Protein AF-A0A812Q183-F1 (afdb_monomer)

Mean predicted aligned error: 9.69 Å

Nearest PDB structures (foldseek):
  6yjr-assembly2_BBB  TM=7.192E-01  e=3.042E-14  Homo sapiens
  5zic-assembly1_A  TM=7.202E-01  e=1.362E-14  Homo sapiens
  6yjr-assembly1_AAA  TM=7.075E-01  e=2.234E-14  Homo sapiens
  8ce3-assembly1_A  TM=7.446E-01  e=2.816E-13  Homo sapiens
  5zib-assembly1_A  TM=7.250E-01  e=3.605E-13  Homo sapiens

Organism: NCBI:txid878477

Secondary structure (DSSP, 8-state):
--PPPPTTT--EE-SS---S-------STTPPPGGGS-GGGEEESSSSSSTTSEE----------S-TTTPPPPP-EEEEEES---STTTS-TTS-HHHHHHHHHHHTTTSEEEEE--GGGHHHHHHHHHHH-TTSEEE---SHHHHHHHHHTEEEEE--S-STT-THHHHHHHTT-EEEEEEEEEEEPPTTSS--PPEEESSGGGGGSPTTTEEEE-TT-HHHHHHHHHHHHHHHHHHHSS-------TTS--HHHHHHHHHHH---TTGGGGSHHHHHHHHHHHHHTSPPPPGGGGHHHHHH-GGGS-GGGSGGGS--

pLDDT: mean 79.91, std 16.44, range [37.44, 98.38]

Solvent-accessible surface area (backbone atoms only — not comparable to full-atom values): 18566 Å² total; per-residue (Å²): 129,87,81,71,78,57,48,92,69,52,70,43,87,28,64,78,33,45,70,70,54,82,67,98,57,91,67,72,79,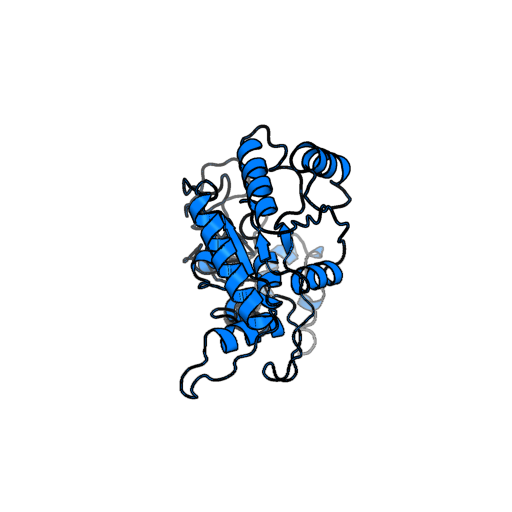90,66,72,74,73,62,80,36,60,47,58,36,30,31,14,50,52,67,79,69,33,77,57,28,32,61,47,42,52,56,42,92,68,75,87,65,75,59,62,90,73,45,71,68,61,74,64,42,84,25,29,36,47,47,50,49,76,44,65,63,72,68,34,96,79,67,46,42,66,58,50,50,52,44,51,54,57,48,52,76,80,30,54,34,34,34,39,48,40,79,96,55,32,74,65,40,51,52,48,39,55,71,76,39,64,79,50,46,77,40,90,57,85,47,74,64,56,45,52,52,51,35,38,32,19,48,31,36,37,46,68,49,46,66,64,69,56,69,64,62,53,47,28,36,44,39,30,10,27,38,41,33,22,37,41,94,73,58,41,50,60,85,88,48,44,37,80,62,58,40,52,31,25,43,63,66,50,71,74,31,54,77,85,53,25,43,73,38,56,71,84,40,62,66,62,50,51,52,50,53,49,54,52,47,52,57,47,42,73,74,72,56,83,73,83,79,87,78,80,70,94,90,55,84,48,72,61,57,50,49,46,35,13,44,42,56,20,51,56,82,72,45,55,66,39,25,54,65,46,22,52,54,38,49,50,54,52,55,75,72,47,73,82,86,54,78,74,77,39,50,62,45,58,74,80,38,55,87,76,56,61,82,70,78,67,62,82,71,78,83,117

Radius of gyration: 23.24 Å; Cα contacts (8 Å, |Δi|>4): 495; chains: 1; bounding box: 65×53×53 Å

InterPro domains:
  IPR026116 Glycosyltransferase family 18, catalytic domain [PF15024] (12-231)
  IPR052105 Alpha-1,6-mannosylglycoprotein 6-beta-N-acetylglucosaminyltransferase [PTHR15075] (12-232)

Structure (mmCIF, N/CA/C/O backbone):
data_AF-A0A812Q183-F1
#
_entry.id   AF-A0A812Q183-F1
#
loop_
_atom_site.group_PDB
_atom_site.id
_atom_site.type_symbol
_atom_site.label_atom_id
_atom_site.label_alt_id
_atom_site.label_comp_id
_atom_site.label_asym_id
_atom_site.label_entity_id
_atom_site.label_seq_id
_atom_site.pdbx_PDB_ins_code
_atom_site.Cartn_x
_atom_site.Cartn_y
_atom_site.Cartn_z
_atom_site.occupancy
_atom_site.B_iso_or_equiv
_atom_site.auth_seq_id
_atom_site.auth_comp_id
_atom_site.auth_asym_id
_atom_site.auth_atom_id
_atom_site.pdbx_PDB_model_num
ATOM 1 N N . MET A 1 1 ? 28.571 8.963 -29.090 1.00 45.75 1 MET A N 1
ATOM 2 C CA . MET A 1 1 ? 27.200 8.486 -28.804 1.00 45.75 1 MET A CA 1
ATOM 3 C C . MET A 1 1 ? 27.282 7.785 -27.466 1.00 45.75 1 MET A C 1
ATOM 5 O O . MET A 1 1 ? 28.191 6.988 -27.321 1.00 45.75 1 MET A O 1
ATOM 9 N N . ASN A 1 2 ? 26.420 8.096 -26.498 1.00 48.81 2 ASN A N 1
ATOM 10 C CA . ASN A 1 2 ? 26.361 7.302 -25.267 1.00 48.81 2 ASN A CA 1
ATOM 11 C C . ASN A 1 2 ? 25.777 5.946 -25.667 1.00 48.81 2 ASN A C 1
ATOM 13 O O . ASN A 1 2 ? 24.596 5.909 -26.024 1.00 48.81 2 ASN A O 1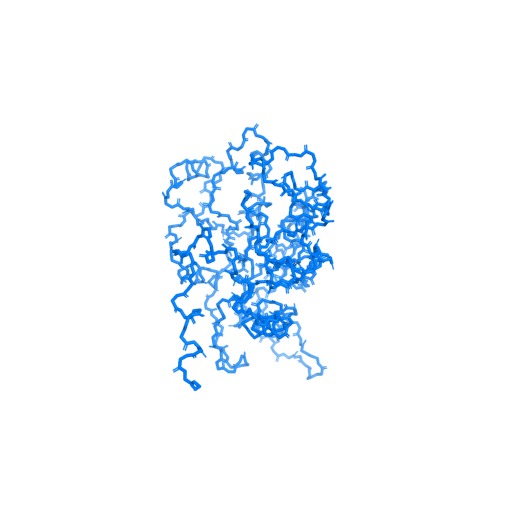
ATOM 17 N N . ALA A 1 3 ? 26.578 4.881 -25.727 1.00 55.94 3 ALA A N 1
ATOM 18 C CA . ALA A 1 3 ? 25.997 3.577 -25.985 1.00 55.94 3 ALA A CA 1
ATOM 19 C C . ALA A 1 3 ? 25.173 3.187 -24.763 1.00 55.94 3 ALA A C 1
ATOM 21 O O . ALA A 1 3 ? 25.578 3.341 -23.611 1.00 55.94 3 ALA A O 1
ATOM 22 N N . LEU A 1 4 ? 23.949 2.778 -25.048 1.00 61.97 4 LEU A N 1
ATOM 23 C CA . LEU A 1 4 ? 23.090 2.167 -24.062 1.00 61.97 4 LEU A CA 1
ATOM 24 C C . LEU A 1 4 ? 23.481 0.690 -23.963 1.00 61.97 4 LEU A C 1
ATOM 26 O O . LEU A 1 4 ? 23.870 0.106 -24.982 1.00 61.97 4 LEU A O 1
ATOM 30 N N . PRO A 1 5 ? 23.359 0.076 -22.776 1.00 68.38 5 PRO A N 1
ATOM 31 C CA . PRO A 1 5 ? 23.583 -1.352 -22.646 1.00 68.38 5 PRO A CA 1
ATOM 32 C C . PRO A 1 5 ? 22.644 -2.114 -23.601 1.00 68.38 5 PRO A C 1
ATOM 34 O O . PRO A 1 5 ? 21.549 -1.625 -23.908 1.00 68.38 5 PRO A O 1
ATOM 37 N N . PRO A 1 6 ? 23.046 -3.294 -24.105 1.00 72.38 6 PRO A N 1
ATOM 38 C CA . PRO A 1 6 ? 22.300 -3.956 -25.165 1.00 72.38 6 PRO A CA 1
ATOM 39 C C . PRO A 1 6 ? 20.853 -4.272 -24.735 1.00 72.38 6 PRO A C 1
ATOM 41 O O . PRO A 1 6 ? 20.653 -4.919 -23.697 1.00 72.38 6 PRO A O 1
ATOM 44 N N . PRO A 1 7 ? 19.837 -3.881 -25.530 1.00 72.88 7 PRO A N 1
ATOM 45 C CA . PRO A 1 7 ? 18.431 -4.005 -25.144 1.00 72.88 7 PRO A CA 1
ATOM 46 C C . PRO A 1 7 ? 17.963 -5.414 -24.769 1.00 72.88 7 PRO A C 1
ATOM 48 O O . PRO A 1 7 ? 17.033 -5.586 -23.983 1.00 72.88 7 PRO A O 1
ATOM 51 N N . ASP A 1 8 ? 18.611 -6.444 -25.309 1.00 71.25 8 ASP A N 1
ATOM 52 C CA . ASP A 1 8 ? 18.290 -7.843 -25.048 1.00 71.25 8 ASP A CA 1
ATOM 53 C C . ASP A 1 8 ? 18.839 -8.366 -23.707 1.00 71.25 8 ASP A C 1
ATOM 55 O O . ASP A 1 8 ? 18.430 -9.449 -23.279 1.00 71.25 8 ASP A O 1
ATOM 59 N N . LYS A 1 9 ? 19.715 -7.611 -23.029 1.00 73.44 9 LYS A N 1
ATOM 60 C CA . LYS A 1 9 ? 20.338 -7.970 -21.737 1.00 73.44 9 LYS A CA 1
ATOM 61 C C . LYS A 1 9 ? 19.935 -7.077 -20.575 1.00 73.44 9 LYS A C 1
ATOM 63 O O . LYS A 1 9 ? 20.132 -7.459 -19.422 1.00 73.44 9 LYS A O 1
ATOM 68 N N . THR A 1 10 ? 19.415 -5.894 -20.851 1.00 81.69 10 THR A N 1
ATOM 69 C CA . THR A 1 10 ? 19.062 -4.941 -19.805 1.00 81.69 10 THR A CA 1
ATOM 70 C C . THR A 1 10 ? 17.651 -5.195 -19.310 1.00 81.69 10 THR A C 1
ATOM 72 O O . THR A 1 10 ? 16.716 -5.341 -20.094 1.00 81.69 10 THR A O 1
ATOM 75 N N . TRP A 1 11 ? 17.500 -5.196 -17.991 1.00 87.50 11 TRP A N 1
ATOM 76 C CA . TRP A 1 11 ? 16.210 -5.055 -17.335 1.00 87.50 11 TRP A CA 1
ATOM 77 C C . TRP A 1 11 ? 16.129 -3.672 -16.704 1.00 87.50 11 TRP A C 1
ATOM 79 O O . TRP A 1 11 ? 17.098 -3.204 -16.107 1.00 87.50 11 TRP A O 1
ATOM 89 N N . LEU A 1 12 ? 14.982 -3.019 -16.840 1.00 87.94 12 LEU A N 1
ATOM 90 C CA . LEU A 1 12 ? 14.774 -1.644 -16.400 1.00 87.94 12 LEU A CA 1
ATOM 91 C C . LEU A 1 12 ? 13.789 -1.640 -15.238 1.00 87.94 12 LEU A C 1
ATOM 93 O O . LEU A 1 12 ? 12.656 -2.078 -15.398 1.00 87.94 12 LEU A O 1
ATOM 97 N N . LEU A 1 13 ? 14.207 -1.160 -14.067 1.00 90.62 13 LEU A N 1
ATOM 98 C CA . LEU A 1 13 ? 13.283 -0.938 -12.954 1.00 90.62 13 LEU A CA 1
ATOM 99 C C . LEU A 1 13 ? 12.388 0.258 -13.286 1.00 90.62 13 LEU A C 1
ATOM 101 O O . LEU A 1 13 ? 12.870 1.384 -13.394 1.00 90.62 13 LEU A O 1
ATOM 105 N N . ASP A 1 14 ? 11.094 0.001 -13.447 1.00 88.75 14 ASP A N 1
ATOM 106 C CA . ASP A 1 14 ? 10.100 0.999 -13.830 1.00 88.75 14 ASP A CA 1
ATOM 107 C C . ASP A 1 14 ? 8.811 0.769 -13.041 1.00 88.75 14 ASP A C 1
ATOM 109 O O . ASP A 1 14 ? 7.944 -0.015 -13.420 1.00 88.75 14 ASP A O 1
ATOM 113 N N . THR A 1 15 ? 8.696 1.466 -11.911 1.00 88.38 15 THR A N 1
ATOM 114 C CA . THR A 1 15 ? 7.615 1.307 -10.932 1.00 88.38 15 THR A CA 1
ATOM 115 C C . THR A 1 15 ? 6.219 1.385 -11.556 1.00 88.38 15 THR A C 1
ATOM 117 O O . THR A 1 15 ? 5.349 0.594 -11.191 1.00 88.38 15 THR A O 1
ATOM 120 N N . PHE A 1 16 ? 6.018 2.328 -12.483 1.00 86.00 16 PHE A N 1
ATOM 121 C CA . PHE A 1 16 ? 4.732 2.608 -13.133 1.00 86.00 16 PHE A CA 1
ATOM 122 C C . PHE A 1 16 ? 4.521 1.751 -14.382 1.00 86.00 16 PHE A C 1
ATOM 124 O O . PHE A 1 16 ? 3.380 1.488 -14.762 1.00 86.00 16 PHE A O 1
ATOM 131 N N . GLY A 1 17 ? 5.618 1.294 -14.979 1.00 87.88 17 GLY A N 1
ATOM 132 C CA . GLY A 1 17 ? 5.623 0.600 -16.247 1.00 87.88 17 GLY A CA 1
ATOM 133 C C . GLY A 1 17 ? 5.580 1.554 -17.435 1.00 87.88 17 GLY A C 1
ATOM 134 O O . GLY A 1 17 ? 5.267 2.743 -17.327 1.00 87.88 17 GLY A O 1
ATOM 135 N N . THR A 1 18 ? 5.859 0.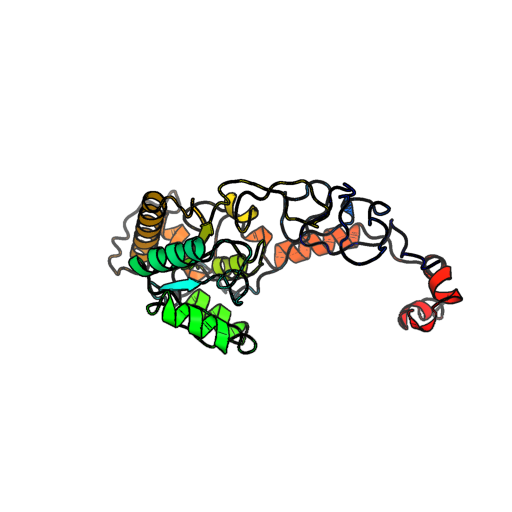969 -18.591 1.00 84.88 18 THR A N 1
ATOM 136 C CA . THR A 1 18 ? 5.812 1.614 -19.893 1.00 84.88 18 THR A CA 1
ATOM 137 C C . THR A 1 18 ? 5.028 0.767 -20.874 1.00 84.88 18 THR A C 1
ATOM 139 O O . THR A 1 18 ? 5.149 -0.461 -20.923 1.00 84.88 18 THR A O 1
ATOM 142 N N . ASP A 1 19 ? 4.233 1.424 -21.697 1.00 81.81 19 ASP A N 1
ATOM 143 C CA . ASP A 1 19 ? 3.455 0.788 -22.751 1.00 81.81 19 ASP A CA 1
ATOM 144 C C . ASP A 1 19 ? 4.022 1.144 -24.146 1.00 81.81 19 ASP A C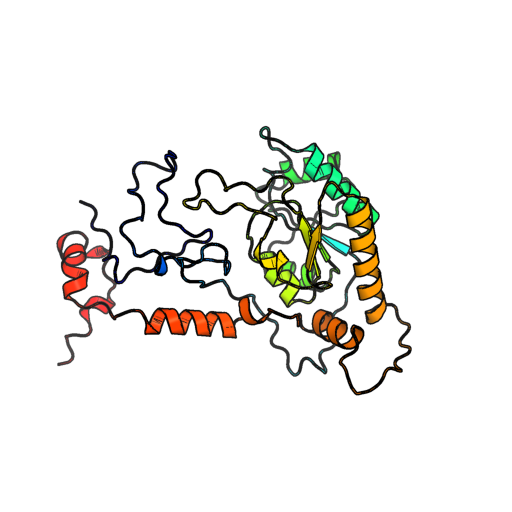 1
ATOM 146 O O . ASP A 1 19 ? 3.411 0.902 -25.188 1.00 81.81 19 ASP A O 1
ATOM 150 N N . GLY A 1 20 ? 5.231 1.706 -24.195 1.00 72.25 20 GLY A N 1
ATOM 151 C CA . GLY A 1 20 ? 5.877 2.098 -25.446 1.00 72.25 20 GLY A CA 1
ATOM 152 C C . GLY A 1 20 ? 5.181 3.255 -26.161 1.00 72.25 20 GLY A C 1
ATOM 153 O O . GLY A 1 20 ? 5.554 3.568 -27.290 1.00 72.25 20 GLY A O 1
ATOM 154 N N . THR A 1 21 ? 4.190 3.901 -25.537 1.00 69.56 21 THR A N 1
ATOM 155 C CA . THR A 1 21 ? 3.684 5.171 -26.042 1.00 69.56 21 THR A CA 1
ATOM 156 C C . THR A 1 21 ? 4.712 6.260 -25.769 1.00 69.56 21 THR A C 1
ATOM 158 O O . THR A 1 21 ? 5.197 6.451 -24.653 1.00 69.56 21 THR A O 1
ATOM 161 N N . VAL A 1 22 ? 5.080 6.981 -26.826 1.00 57.16 22 VAL A N 1
ATOM 162 C CA . VAL A 1 22 ? 5.812 8.236 -26.690 1.00 57.16 22 VAL A CA 1
ATOM 163 C C . VAL A 1 22 ? 4.768 9.277 -26.331 1.00 57.16 22 VAL A C 1
ATOM 165 O O . VAL A 1 22 ? 4.059 9.776 -27.202 1.00 57.16 22 VAL A O 1
ATOM 168 N N . LEU A 1 23 ? 4.616 9.562 -25.041 1.00 53.50 23 LEU A N 1
ATOM 169 C CA . LEU A 1 23 ? 3.888 10.760 -24.659 1.00 53.50 23 LEU A CA 1
ATOM 170 C C . LEU A 1 23 ? 4.745 11.963 -25.049 1.00 53.50 23 LEU A C 1
ATOM 172 O O . LEU A 1 23 ? 5.937 11.998 -24.747 1.00 53.50 23 LEU A O 1
ATOM 176 N N . ASP A 1 24 ? 4.130 12.932 -25.720 1.00 48.97 24 ASP A N 1
ATOM 177 C CA . ASP A 1 24 ? 4.746 14.153 -26.253 1.00 48.97 24 ASP A CA 1
ATOM 178 C C . ASP A 1 24 ? 5.092 15.145 -25.119 1.00 48.97 24 ASP A C 1
ATOM 180 O O . ASP A 1 24 ? 4.723 16.322 -25.105 1.00 48.97 24 ASP A O 1
ATOM 184 N N . HIS A 1 25 ? 5.710 14.634 -24.056 1.00 48.34 25 HIS A N 1
ATOM 185 C CA . HIS A 1 25 ? 5.841 15.308 -22.780 1.00 48.34 25 HIS A CA 1
ATOM 186 C C . HIS A 1 25 ? 7.307 15.510 -22.431 1.00 48.34 25 HIS A C 1
ATOM 188 O O . HIS A 1 25 ? 8.112 14.584 -22.367 1.00 48.34 25 HIS A O 1
ATOM 194 N N . GLN A 1 26 ? 7.615 16.783 -22.202 1.00 44.06 26 GLN A N 1
ATOM 195 C CA . GLN A 1 26 ? 8.903 17.391 -21.892 1.00 44.06 26 GLN A CA 1
ATOM 196 C C . GLN A 1 26 ? 9.464 16.954 -20.520 1.00 44.06 26 GLN A C 1
ATOM 198 O O . GLN A 1 26 ? 9.917 17.786 -19.736 1.00 44.06 26 GLN A O 1
ATOM 203 N N . PHE A 1 27 ? 9.418 15.665 -20.178 1.00 47.09 27 PHE A N 1
ATOM 204 C CA . PHE A 1 27 ? 9.954 15.173 -18.914 1.00 47.09 27 PHE A CA 1
ATOM 205 C C . PHE A 1 27 ? 11.471 14.963 -19.035 1.00 47.09 27 PHE A C 1
ATOM 207 O O . PHE A 1 27 ? 11.930 14.114 -19.790 1.00 47.09 27 PHE A O 1
ATOM 214 N N . TRP A 1 28 ? 12.226 15.802 -18.314 1.00 37.44 28 TRP A N 1
ATOM 215 C CA . TRP A 1 28 ? 13.689 15.818 -18.159 1.00 37.44 28 TRP A CA 1
ATOM 216 C C . TRP A 1 28 ? 14.496 15.556 -19.439 1.00 37.44 28 TRP A C 1
ATOM 218 O O . TRP A 1 28 ? 14.978 14.458 -19.684 1.00 37.44 28 TRP A O 1
ATOM 228 N N . GLY A 1 29 ? 14.695 16.623 -20.219 1.00 38.22 29 GLY A N 1
ATOM 229 C CA . GLY A 1 29 ? 15.850 16.813 -21.101 1.00 38.22 29 GLY A CA 1
ATOM 230 C C . GLY A 1 29 ? 16.288 15.613 -21.947 1.00 38.22 29 GLY A C 1
ATOM 231 O O . GLY A 1 29 ? 17.151 14.854 -21.536 1.00 38.22 29 GLY A O 1
ATOM 232 N N . ARG A 1 30 ? 15.823 15.539 -23.199 1.00 39.69 30 ARG A N 1
ATOM 233 C CA . ARG A 1 30 ? 16.483 14.791 -24.294 1.00 39.69 30 ARG A CA 1
ATOM 234 C C . ARG A 1 30 ? 16.817 13.307 -24.031 1.00 39.69 30 ARG A C 1
ATOM 236 O O . ARG A 1 30 ? 17.643 12.760 -24.764 1.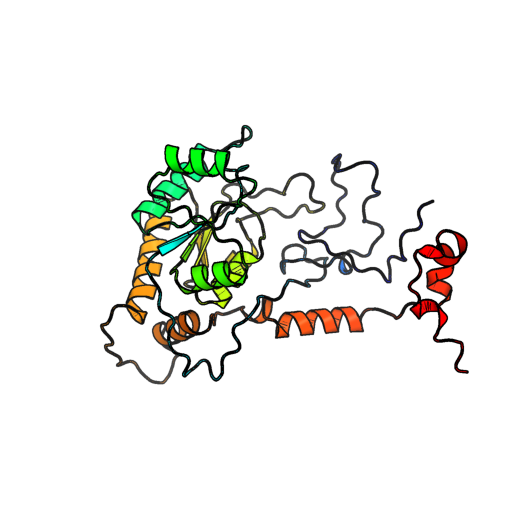00 39.69 30 ARG A O 1
ATOM 243 N N . ILE A 1 31 ? 16.214 12.625 -23.058 1.00 50.28 31 ILE A N 1
ATOM 244 C CA . ILE A 1 31 ? 16.369 11.169 -22.977 1.00 50.28 31 ILE A CA 1
ATOM 245 C C . ILE A 1 31 ? 15.497 10.588 -24.087 1.00 50.28 31 ILE A C 1
ATOM 247 O O . ILE A 1 31 ? 14.287 10.814 -24.113 1.00 50.28 31 ILE A O 1
ATOM 251 N N . ARG A 1 32 ? 16.127 9.911 -25.059 1.00 53.84 32 ARG A N 1
ATOM 252 C CA . ARG A 1 32 ? 15.394 9.185 -26.103 1.00 53.84 32 ARG A CA 1
ATOM 253 C C . ARG A 1 32 ? 14.364 8.282 -25.420 1.00 53.84 32 ARG A C 1
ATOM 255 O O . ARG A 1 32 ? 14.696 7.715 -24.375 1.00 53.84 32 ARG A O 1
ATOM 262 N N . PRO A 1 33 ? 13.150 8.140 -25.973 1.00 55.91 33 PRO A N 1
ATOM 263 C CA . PRO A 1 33 ? 12.180 7.215 -25.415 1.00 55.91 33 PRO A CA 1
ATOM 264 C C . PRO A 1 33 ? 12.861 5.858 -25.207 1.00 55.91 33 PRO A C 1
ATOM 266 O O . PRO A 1 33 ? 13.558 5.380 -26.100 1.00 55.91 33 PRO A O 1
ATOM 269 N N . LEU A 1 34 ? 12.675 5.221 -24.048 1.00 61.47 34 LEU A N 1
ATOM 270 C CA . LEU A 1 34 ? 13.190 3.867 -23.784 1.00 61.47 34 LEU A CA 1
ATOM 271 C C . LEU A 1 34 ? 12.494 2.798 -24.665 1.00 61.47 34 LEU A C 1
ATOM 273 O O . LEU A 1 34 ? 12.537 1.612 -24.362 1.00 61.47 34 LEU A O 1
ATOM 277 N N . THR A 1 35 ? 11.856 3.209 -25.765 1.00 61.62 35 THR A N 1
ATOM 278 C CA . THR A 1 35 ? 11.131 2.394 -26.747 1.00 61.62 35 THR A CA 1
ATOM 279 C C . THR A 1 35 ? 12.016 1.389 -27.469 1.00 61.62 35 THR A C 1
ATOM 281 O O . THR A 1 35 ? 11.496 0.438 -28.040 1.00 61.62 35 THR A O 1
ATOM 284 N N . ASP A 1 36 ? 13.335 1.580 -27.433 1.00 71.44 36 ASP A N 1
ATOM 285 C CA . ASP A 1 36 ? 14.295 0.662 -28.050 1.00 71.44 36 ASP A CA 1
ATOM 286 C C . ASP A 1 36 ? 14.477 -0.631 -27.223 1.00 71.44 36 ASP A C 1
ATOM 288 O O . ASP A 1 36 ? 15.055 -1.603 -27.709 1.00 71.44 36 ASP A O 1
ATOM 292 N N . TYR A 1 37 ? 13.957 -0.676 -25.987 1.00 79.44 37 TYR A N 1
ATOM 293 C CA . TYR A 1 37 ? 13.943 -1.878 -25.152 1.00 79.44 37 TYR A CA 1
ATOM 294 C C . TYR A 1 37 ? 12.650 -2.681 -25.339 1.00 79.44 37 TYR A C 1
ATOM 296 O O . TYR A 1 37 ? 11.558 -2.103 -25.343 1.00 79.44 37 TYR A O 1
ATOM 304 N N . PRO A 1 38 ? 12.722 -4.025 -25.415 1.00 85.44 38 PRO A N 1
ATOM 305 C CA . PRO A 1 38 ? 11.528 -4.860 -25.391 1.00 85.44 38 PRO A CA 1
ATOM 306 C C . PRO A 1 38 ? 10.684 -4.563 -24.146 1.00 85.44 38 PRO A C 1
ATOM 308 O O . PRO A 1 38 ? 11.192 -4.591 -23.026 1.00 85.44 38 PRO A O 1
ATOM 311 N N . LEU A 1 39 ? 9.381 -4.314 -24.317 1.00 85.31 39 LEU A N 1
ATOM 312 C CA . LEU A 1 39 ? 8.509 -3.895 -23.208 1.00 85.31 39 LEU A CA 1
ATOM 313 C C . LEU A 1 39 ? 8.480 -4.904 -22.051 1.00 85.31 39 LEU A C 1
ATOM 315 O O . LEU A 1 39 ? 8.339 -4.515 -20.895 1.00 85.31 39 LEU A O 1
ATOM 319 N N . ASN A 1 40 ? 8.703 -6.189 -22.320 1.00 88.00 40 ASN A N 1
ATOM 320 C CA . ASN A 1 40 ? 8.777 -7.214 -21.280 1.00 88.00 40 ASN A CA 1
ATOM 321 C C . ASN A 1 40 ? 10.039 -7.121 -20.398 1.00 88.00 40 ASN A C 1
ATOM 323 O O . ASN A 1 40 ? 10.120 -7.857 -19.419 1.00 88.00 40 ASN A O 1
ATOM 327 N N . ARG A 1 41 ? 11.006 -6.245 -20.702 1.00 88.94 41 ARG A N 1
ATOM 328 C CA . ARG A 1 41 ? 12.218 -6.004 -19.896 1.00 88.94 41 ARG A CA 1
ATOM 329 C C . ARG A 1 41 ? 12.053 -4.920 -18.831 1.00 88.94 41 ARG A C 1
ATOM 331 O O . ARG A 1 41 ? 12.942 -4.742 -18.001 1.00 88.94 41 ARG A O 1
ATOM 338 N N . PHE A 1 42 ? 10.926 -4.221 -18.823 1.00 89.81 42 PHE A N 1
ATOM 339 C CA . PHE A 1 42 ? 10.592 -3.276 -17.765 1.00 89.81 42 PHE A CA 1
ATOM 340 C C . PHE A 1 42 ? 9.994 -4.036 -16.583 1.00 89.81 42 PHE A C 1
ATOM 342 O O . PHE A 1 42 ? 9.156 -4.919 -16.766 1.00 89.81 42 PHE A O 1
ATOM 349 N N . LEU A 1 43 ? 10.471 -3.729 -15.383 1.00 93.06 43 LEU A N 1
ATOM 350 C CA . LEU A 1 43 ? 10.167 -4.411 -14.134 1.00 93.06 43 LEU A CA 1
ATOM 351 C C . LEU A 1 43 ? 9.262 -3.519 -13.281 1.00 93.06 43 LEU A C 1
ATOM 353 O O . LEU A 1 43 ? 9.732 -2.523 -12.729 1.00 93.06 43 LEU A O 1
ATOM 357 N N . THR A 1 44 ? 7.981 -3.879 -13.173 1.00 92.38 44 THR A N 1
ATOM 358 C CA . THR A 1 44 ? 6.964 -3.067 -12.480 1.00 92.38 44 THR A CA 1
ATOM 359 C C . THR A 1 44 ? 6.839 -3.394 -11.000 1.00 92.38 44 THR A C 1
ATOM 361 O O . THR A 1 44 ? 7.112 -4.519 -10.567 1.00 92.38 44 THR A O 1
ATOM 364 N N . LEU A 1 45 ? 6.367 -2.414 -10.217 1.00 91.25 45 LEU A N 1
ATOM 365 C CA . LEU A 1 45 ? 6.064 -2.596 -8.792 1.00 91.25 45 LEU A CA 1
ATOM 366 C C . LEU A 1 45 ? 4.709 -3.275 -8.557 1.00 91.25 45 LEU A C 1
ATOM 368 O O . LEU A 1 45 ? 4.527 -3.939 -7.537 1.00 91.25 45 LEU A O 1
ATOM 372 N N . ILE A 1 46 ? 3.757 -3.106 -9.476 1.00 88.31 46 ILE A N 1
ATOM 373 C CA . ILE A 1 46 ? 2.407 -3.663 -9.356 1.00 88.31 46 ILE A CA 1
ATOM 374 C C . ILE A 1 46 ? 2.093 -4.598 -10.528 1.00 88.31 46 ILE A C 1
ATOM 376 O O . ILE A 1 46 ? 2.477 -4.304 -11.669 1.00 88.31 46 ILE A O 1
ATOM 380 N N . PRO A 1 47 ? 1.424 -5.737 -10.280 1.00 86.38 47 PRO A N 1
ATOM 381 C CA . PRO A 1 47 ? 1.024 -6.634 -11.351 1.00 86.38 47 PRO A CA 1
ATOM 382 C C . PRO A 1 47 ? -0.186 -6.067 -12.102 1.00 86.38 47 PRO A C 1
ATOM 384 O O . PRO A 1 47 ? -0.986 -5.310 -11.555 1.00 86.38 47 PRO A O 1
ATOM 387 N N . GLY A 1 48 ? -0.327 -6.439 -13.375 1.00 74.75 48 GLY A N 1
ATOM 388 C CA . GLY A 1 48 ? -1.530 -6.170 -14.175 1.00 74.75 48 GLY A CA 1
ATOM 389 C C . GLY A 1 48 ? -1.730 -4.724 -14.645 1.00 74.75 48 GLY A C 1
ATOM 390 O O . GLY A 1 48 ? -2.563 -4.501 -15.516 1.00 74.75 48 GLY A O 1
ATOM 391 N N . PHE A 1 49 ? -0.964 -3.755 -14.135 1.00 73.31 49 PHE A N 1
ATOM 392 C CA . PHE A 1 49 ? -1.089 -2.351 -14.550 1.00 73.31 49 PHE A CA 1
ATOM 393 C C . PHE A 1 49 ? -0.331 -2.010 -15.834 1.00 73.31 49 PHE A C 1
ATOM 395 O O . PHE A 1 49 ? -0.715 -1.114 -16.565 1.00 73.31 49 PHE A O 1
ATOM 402 N N . SER A 1 50 ? 0.736 -2.740 -16.142 1.00 81.69 50 SER A N 1
ATOM 403 C CA . SER A 1 50 ? 1.323 -2.720 -17.476 1.00 81.69 50 SER A CA 1
ATOM 404 C C . SER A 1 50 ? 1.531 -4.152 -17.926 1.00 81.69 50 SER A C 1
ATOM 406 O O . SER A 1 50 ? 2.526 -4.799 -17.603 1.00 81.69 50 SER A O 1
ATOM 408 N N . THR A 1 51 ? 0.541 -4.679 -18.641 1.00 82.62 51 THR A N 1
ATOM 409 C CA . THR A 1 51 ? 0.474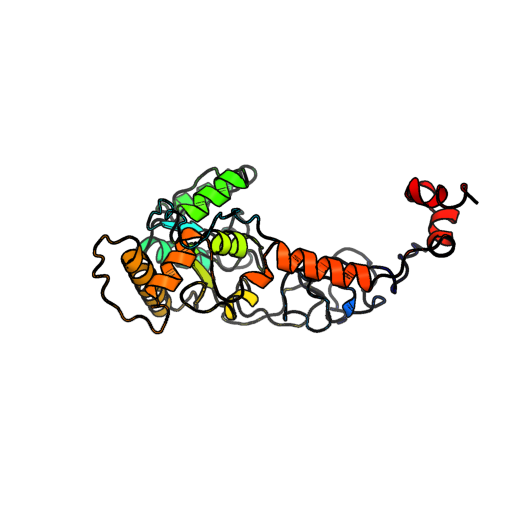 -6.095 -19.040 1.00 82.62 51 THR A CA 1
ATOM 410 C C . THR A 1 51 ? 1.567 -6.503 -20.025 1.00 82.62 51 THR A C 1
ATOM 412 O O . THR A 1 51 ? 1.820 -7.692 -20.209 1.00 82.62 51 THR A O 1
ATOM 415 N N . ARG A 1 52 ? 2.232 -5.525 -20.649 1.00 85.88 52 ARG A N 1
ATOM 416 C CA . ARG A 1 52 ? 3.374 -5.736 -21.546 1.00 85.88 52 ARG A CA 1
ATOM 417 C C . ARG A 1 52 ? 4.716 -5.742 -20.820 1.00 85.88 52 ARG A C 1
ATOM 419 O O . ARG A 1 52 ? 5.710 -6.121 -21.433 1.00 85.88 52 ARG A O 1
ATOM 426 N N . ASN A 1 53 ? 4.751 -5.339 -19.551 1.00 90.62 53 ASN A N 1
ATOM 427 C CA . ASN A 1 53 ? 5.948 -5.362 -18.721 1.00 90.62 53 ASN A CA 1
ATOM 428 C C . ASN A 1 53 ? 6.018 -6.634 -17.871 1.00 90.62 53 ASN A C 1
ATOM 430 O O . ASN A 1 53 ? 5.055 -7.392 -17.751 1.00 90.62 53 ASN A O 1
ATOM 434 N N . THR A 1 54 ? 7.181 -6.879 -17.273 1.00 92.25 54 THR A N 1
ATOM 435 C CA . THR A 1 54 ? 7.369 -7.972 -16.323 1.00 92.25 54 THR A CA 1
ATOM 436 C C . THR A 1 54 ? 7.100 -7.470 -14.912 1.00 92.25 54 THR A C 1
ATOM 438 O O . THR A 1 54 ? 7.713 -6.519 -14.441 1.00 92.25 54 THR A O 1
ATOM 441 N N . PHE A 1 55 ? 6.209 -8.144 -14.193 1.00 92.69 55 PHE A N 1
ATOM 442 C CA . PHE A 1 55 ? 6.000 -7.862 -12.778 1.00 92.69 55 PHE A CA 1
ATOM 443 C C . PHE A 1 55 ? 7.176 -8.387 -11.939 1.00 92.69 55 PHE A C 1
ATOM 445 O O . PHE A 1 55 ? 7.434 -9.594 -11.917 1.00 92.69 55 PHE A O 1
ATOM 452 N N . LEU A 1 56 ? 7.856 -7.482 -11.229 1.00 93.94 56 LEU A N 1
ATOM 453 C CA . LEU A 1 56 ? 8.870 -7.815 -10.222 1.00 93.94 56 LEU A CA 1
ATOM 454 C C . LEU A 1 56 ? 8.323 -7.625 -8.803 1.00 93.94 56 LEU A C 1
ATOM 456 O O . LEU A 1 56 ? 8.472 -8.504 -7.953 1.00 93.94 56 LEU A O 1
ATOM 460 N N . GLY A 1 57 ? 7.669 -6.493 -8.554 1.00 91.19 57 GLY A N 1
ATOM 461 C CA . GLY A 1 57 ? 7.140 -6.130 -7.248 1.00 91.19 57 GLY A CA 1
ATOM 462 C C . GLY A 1 57 ? 8.215 -5.787 -6.221 1.00 91.19 57 GLY A C 1
ATOM 463 O O . GLY A 1 57 ? 9.342 -5.426 -6.554 1.00 91.19 57 GLY A O 1
ATOM 464 N N . ALA A 1 58 ? 7.834 -5.910 -4.956 1.00 89.38 58 ALA A N 1
ATOM 465 C CA . ALA A 1 58 ? 8.710 -5.784 -3.801 1.00 89.38 58 ALA A CA 1
ATOM 466 C C . ALA A 1 58 ? 8.373 -6.891 -2.795 1.00 89.38 58 ALA A C 1
ATOM 468 O O . ALA A 1 58 ? 7.315 -7.515 -2.895 1.00 89.38 58 ALA A O 1
ATOM 469 N N . ALA A 1 59 ? 9.264 -7.117 -1.834 1.00 88.00 59 ALA A N 1
ATOM 470 C CA . ALA A 1 59 ? 8.983 -7.946 -0.670 1.00 88.00 59 ALA A CA 1
ATOM 471 C C . ALA A 1 59 ? 8.704 -7.048 0.538 1.00 88.00 59 ALA A C 1
ATOM 473 O O . ALA A 1 59 ? 9.477 -6.131 0.823 1.00 88.00 59 ALA A O 1
ATOM 474 N N . THR A 1 60 ? 7.628 -7.325 1.268 1.00 83.62 60 THR A N 1
ATOM 475 C CA . THR A 1 60 ? 7.444 -6.759 2.608 1.00 83.62 60 THR A CA 1
ATOM 476 C C . THR A 1 60 ? 8.336 -7.487 3.603 1.00 83.62 60 THR A C 1
ATOM 478 O O . THR A 1 60 ? 8.541 -8.695 3.482 1.00 83.62 60 THR A O 1
ATOM 481 N N . VAL A 1 61 ? 8.846 -6.777 4.612 1.00 71.88 61 VAL A N 1
ATOM 482 C CA . VAL A 1 61 ? 9.577 -7.416 5.713 1.00 71.88 61 VAL A CA 1
ATOM 483 C C . VAL A 1 61 ? 8.576 -8.171 6.579 1.00 71.88 61 VAL A C 1
ATOM 485 O O . VAL A 1 61 ? 7.925 -7.599 7.452 1.00 71.88 61 VAL A O 1
ATOM 488 N N . GLU A 1 62 ? 8.441 -9.462 6.308 1.00 67.94 62 GLU A N 1
ATOM 489 C CA . GLU A 1 62 ? 7.523 -10.327 7.032 1.00 67.94 62 GLU A CA 1
ATOM 490 C C . GLU A 1 62 ? 8.030 -10.622 8.443 1.00 67.94 62 GLU A C 1
ATOM 492 O O . GLU A 1 62 ? 9.230 -10.765 8.703 1.00 67.94 62 GLU A O 1
ATOM 497 N N . ARG A 1 63 ? 7.090 -10.783 9.375 1.00 63.41 63 ARG A N 1
ATOM 498 C CA . ARG A 1 63 ? 7.385 -11.443 10.641 1.00 63.41 63 ARG A CA 1
ATOM 499 C C . ARG A 1 63 ? 7.593 -12.927 10.332 1.00 63.41 63 ARG A C 1
ATOM 501 O O . ARG A 1 63 ? 6.673 -13.575 9.842 1.00 63.41 63 ARG A O 1
ATOM 508 N N . ARG A 1 64 ? 8.772 -13.478 10.640 1.00 53.34 64 ARG A N 1
ATOM 509 C CA . ARG A 1 64 ? 8.920 -14.937 10.752 1.00 53.34 64 ARG A CA 1
ATOM 510 C C . ARG A 1 64 ? 7.954 -15.400 11.842 1.00 53.34 64 ARG A C 1
ATOM 512 O O . ARG A 1 64 ? 8.159 -15.073 13.008 1.00 53.34 64 ARG A O 1
ATOM 519 N N . SER A 1 65 ? 6.885 -16.081 11.452 1.00 52.31 65 SER A N 1
ATOM 520 C CA . SER A 1 65 ? 6.011 -16.785 12.381 1.00 52.31 65 SER A CA 1
ATOM 521 C C . SER A 1 65 ? 6.499 -18.223 12.440 1.00 52.31 65 SER A C 1
ATOM 523 O O . SER A 1 65 ? 6.449 -18.927 11.437 1.00 52.31 65 SER A O 1
ATOM 525 N N . GLU A 1 66 ? 6.957 -18.655 13.609 1.00 50.31 66 GLU A N 1
ATOM 526 C CA . GLU A 1 66 ? 6.667 -20.023 14.035 1.00 50.31 66 GLU A CA 1
ATOM 527 C C . GLU A 1 66 ? 5.130 -20.154 14.041 1.00 50.31 66 GLU A C 1
ATOM 529 O O . GLU A 1 66 ? 4.450 -19.217 14.461 1.00 50.31 66 GLU A O 1
ATOM 534 N N . ASP A 1 67 ? 4.607 -21.213 13.420 1.00 52.16 67 ASP A N 1
ATOM 535 C CA . ASP A 1 67 ? 3.194 -21.587 13.238 1.00 52.16 67 ASP A CA 1
ATOM 536 C C . ASP A 1 67 ? 2.131 -20.492 13.485 1.00 52.16 67 ASP A C 1
ATOM 538 O O . ASP A 1 67 ? 1.705 -20.218 14.608 1.00 52.16 67 ASP A O 1
ATOM 542 N N . SER A 1 68 ? 1.601 -19.911 12.403 1.00 55.47 68 SER A N 1
ATOM 543 C CA . SER A 1 68 ? 0.583 -18.842 12.431 1.00 55.47 68 SER A CA 1
ATOM 544 C C . SER A 1 68 ? -0.731 -19.204 13.142 1.00 55.47 68 SER A C 1
ATOM 546 O O . SER A 1 68 ? -1.539 -18.327 13.450 1.00 55.47 68 SER A O 1
ATOM 548 N N . VAL A 1 69 ? -0.942 -20.488 13.441 1.00 51.59 69 VAL A N 1
ATOM 549 C CA . VAL A 1 69 ? -2.107 -21.003 14.173 1.00 51.59 69 VAL A CA 1
ATOM 550 C C . VAL A 1 69 ? -1.976 -20.789 15.689 1.00 51.59 69 VAL A C 1
ATOM 552 O O . VAL A 1 69 ? -2.992 -20.644 16.367 1.00 51.59 69 VAL A O 1
ATOM 555 N N . THR A 1 70 ? -0.753 -20.718 16.228 1.00 55.31 70 THR A N 1
ATOM 556 C CA . THR A 1 70 ? -0.484 -20.507 17.666 1.00 55.31 70 THR A CA 1
ATOM 557 C C . THR A 1 70 ? 0.035 -19.102 17.979 1.00 55.31 70 THR A C 1
ATOM 559 O O . THR A 1 70 ? 0.169 -18.743 19.151 1.00 55.31 70 THR A O 1
ATOM 562 N N . ALA A 1 71 ? 0.288 -18.286 16.950 1.00 65.81 71 ALA A N 1
ATOM 563 C CA . ALA A 1 71 ? 0.788 -16.928 17.094 1.00 65.81 71 ALA A CA 1
ATOM 564 C C . ALA A 1 71 ? -0.134 -16.075 17.985 1.00 65.81 71 ALA A C 1
ATOM 566 O O . ALA A 1 71 ? -1.315 -15.858 17.699 1.00 65.81 71 ALA A O 1
ATOM 567 N N . GLN A 1 72 ? 0.427 -15.564 19.083 1.00 80.19 72 GLN A N 1
ATOM 568 C CA . GLN A 1 72 ? -0.280 -14.678 19.999 1.00 80.19 72 GLN A CA 1
ATOM 569 C C . GLN A 1 72 ? -0.718 -13.402 19.266 1.00 80.19 72 GLN A C 1
ATOM 571 O O . GLN A 1 72 ? 0.096 -12.734 18.623 1.00 80.19 72 GLN A O 1
ATOM 576 N N . LEU A 1 73 ? -2.003 -13.046 19.392 1.00 88.75 73 LEU A N 1
ATOM 577 C CA . LEU A 1 73 ? -2.532 -11.812 18.810 1.00 88.75 73 LEU A CA 1
ATOM 578 C C . LEU A 1 73 ? -1.760 -10.601 19.362 1.00 88.75 73 LEU A C 1
ATOM 580 O O . LEU A 1 73 ? -1.645 -10.464 20.586 1.00 88.75 73 LEU A O 1
ATOM 584 N N . PRO A 1 74 ? -1.246 -9.707 18.497 1.00 90.94 74 PRO A N 1
ATOM 585 C CA . PRO A 1 74 ? -0.607 -8.488 18.959 1.00 90.94 74 PRO A CA 1
ATOM 586 C C . PRO A 1 74 ? -1.633 -7.588 19.650 1.00 90.94 74 PRO A C 1
ATOM 588 O O . PRO A 1 74 ? -2.814 -7.573 19.286 1.00 90.94 74 PRO A O 1
ATOM 591 N N . GLN A 1 75 ? -1.162 -6.804 20.621 1.00 92.81 75 GLN A N 1
ATOM 592 C CA . GLN A 1 75 ? -1.956 -5.729 21.207 1.00 92.81 75 GLN A CA 1
ATOM 593 C C . GLN A 1 75 ? -2.254 -4.692 20.129 1.00 92.81 75 GLN A C 1
ATOM 595 O O . GLN A 1 75 ? -1.340 -4.167 19.493 1.00 92.81 75 GLN A O 1
ATOM 600 N N . ARG A 1 76 ? -3.539 -4.413 19.924 1.00 95.25 76 ARG A N 1
ATOM 601 C CA . ARG A 1 76 ? -4.016 -3.492 18.900 1.00 95.25 76 ARG A CA 1
ATOM 602 C C . ARG A 1 76 ? -5.023 -2.535 19.514 1.00 95.25 76 ARG A C 1
ATOM 604 O O . ARG A 1 76 ? -5.776 -2.908 20.408 1.00 95.25 76 ARG A O 1
ATOM 611 N N . SER A 1 77 ? -5.016 -1.308 19.015 1.00 96.81 77 SER A N 1
ATOM 612 C CA . SER A 1 77 ? -5.984 -0.274 19.356 1.00 96.81 77 SER A CA 1
ATOM 613 C C . SER A 1 77 ? -6.851 0.047 18.144 1.00 96.81 77 SER A C 1
ATOM 615 O O . SER A 1 77 ? -6.387 0.015 16.999 1.00 96.81 77 SER A O 1
ATOM 617 N N . TRP A 1 78 ? -8.100 0.441 18.397 1.00 97.06 78 TRP A N 1
ATOM 618 C CA . TRP A 1 78 ? -8.977 1.009 17.376 1.00 97.06 78 TRP A CA 1
ATOM 619 C C . TRP A 1 78 ? -8.521 2.429 17.002 1.00 97.06 78 TRP A C 1
ATOM 621 O O . TRP A 1 78 ? -9.033 3.439 17.484 1.00 97.06 78 TRP A O 1
ATOM 631 N N . GLN A 1 79 ? -7.489 2.491 16.169 1.00 97.69 79 GLN A N 1
ATOM 632 C CA . GLN A 1 79 ? -6.892 3.710 15.637 1.00 97.69 79 GLN A CA 1
ATOM 633 C C . GLN A 1 79 ? -6.504 3.495 14.172 1.00 97.69 79 GLN A C 1
ATOM 635 O O . GLN A 1 79 ? -6.275 2.363 13.734 1.00 97.69 79 GLN A O 1
ATOM 640 N N . CYS A 1 80 ? -6.418 4.595 13.438 1.00 97.56 80 CYS A N 1
ATOM 641 C CA . CYS A 1 80 ? -6.020 4.633 12.046 1.00 97.56 80 CYS A CA 1
ATOM 642 C C . CYS A 1 80 ? -4.619 5.222 11.910 1.00 97.56 80 CYS A C 1
ATOM 644 O O . CYS A 1 80 ? -4.275 6.176 12.604 1.00 97.56 80 CYS A O 1
ATOM 646 N N . VAL A 1 81 ? -3.826 4.701 10.981 1.00 97.00 81 VAL A N 1
ATOM 647 C CA . VAL A 1 81 ? -2.553 5.301 10.572 1.00 97.00 81 VAL A CA 1
ATOM 648 C C . VAL A 1 81 ? -2.741 5.898 9.187 1.00 97.00 81 VAL A C 1
ATOM 650 O O . VAL A 1 81 ? -3.249 5.240 8.284 1.00 97.00 81 VAL A O 1
ATOM 653 N N . LEU A 1 82 ? -2.360 7.156 9.018 1.00 93.81 82 LEU A N 1
ATOM 654 C CA . LEU A 1 82 ? -2.463 7.862 7.751 1.00 93.81 82 LEU A CA 1
ATOM 655 C C . LEU A 1 82 ? -1.413 7.344 6.763 1.00 93.81 82 LEU A C 1
ATOM 657 O O . LEU A 1 82 ? -0.215 7.319 7.055 1.00 93.81 82 LEU A O 1
ATOM 661 N N . TRP A 1 83 ? -1.853 7.001 5.558 1.00 92.94 83 TRP A N 1
ATOM 662 C CA . TRP A 1 83 ? -0.986 6.641 4.446 1.00 92.94 83 TRP A CA 1
ATOM 663 C C . TRP A 1 83 ? -0.465 7.880 3.718 1.00 92.94 83 TRP A C 1
ATOM 665 O O . TRP A 1 83 ? -0.801 8.139 2.567 1.00 92.94 83 TRP A O 1
ATOM 675 N N . SER A 1 84 ? 0.372 8.656 4.405 1.00 86.25 84 SER A N 1
ATOM 676 C CA . SER A 1 84 ? 1.140 9.746 3.803 1.00 86.25 84 SER A CA 1
ATOM 677 C C . SER A 1 84 ? 2.217 10.271 4.758 1.00 86.25 84 SER A C 1
ATOM 679 O O . SER A 1 84 ? 2.047 10.200 5.975 1.00 86.25 84 SER A O 1
ATOM 681 N N . LYS A 1 85 ? 3.321 10.808 4.214 1.00 78.31 85 LYS A N 1
ATOM 682 C CA . LYS A 1 85 ? 4.443 11.373 4.997 1.00 78.31 85 LYS A CA 1
ATOM 683 C C . LYS A 1 85 ? 4.769 12.854 4.709 1.00 78.31 85 LYS A C 1
ATOM 685 O O . LYS A 1 85 ? 5.612 13.404 5.412 1.00 78.31 85 LYS A O 1
ATOM 690 N N . VAL A 1 86 ? 4.148 13.501 3.708 1.00 68.50 86 VAL A N 1
ATOM 691 C CA . VAL A 1 86 ? 4.673 14.750 3.086 1.00 68.50 86 VAL A CA 1
ATOM 692 C C . VAL A 1 86 ? 3.560 15.757 2.721 1.00 68.50 86 VAL A C 1
ATOM 694 O O . VAL A 1 86 ? 2.424 15.360 2.485 1.00 68.50 86 VAL A O 1
ATOM 697 N N . HIS A 1 87 ? 3.911 17.047 2.644 1.00 57.59 87 HIS A N 1
ATOM 698 C CA . HIS A 1 87 ? 3.086 18.259 2.467 1.00 57.59 87 HIS A CA 1
ATOM 699 C C . HIS A 1 87 ? 2.365 18.537 1.115 1.00 57.59 87 HIS A C 1
ATOM 701 O O . HIS A 1 87 ? 1.358 19.253 1.151 1.00 57.59 87 HIS A O 1
ATOM 707 N N . PRO A 1 88 ? 2.818 18.086 -0.082 1.00 60.59 88 PRO A N 1
ATOM 708 C CA . PRO A 1 88 ? 2.335 18.651 -1.349 1.00 60.59 88 PRO A CA 1
ATOM 709 C C . PRO A 1 88 ? 0.829 18.538 -1.599 1.00 60.59 88 PRO A C 1
ATOM 711 O O . PRO A 1 88 ? 0.263 19.452 -2.186 1.00 60.59 88 PRO A O 1
ATOM 714 N N . TRP A 1 89 ? 0.159 17.484 -1.123 1.00 64.38 89 TRP A N 1
ATOM 715 C CA . TRP A 1 89 ? -1.293 17.309 -1.292 1.00 64.38 89 TRP A CA 1
ATOM 716 C C . TRP A 1 89 ? -2.119 18.146 -0.299 1.00 64.38 89 TRP A C 1
ATOM 718 O O . TRP A 1 89 ? -3.222 18.576 -0.625 1.00 64.38 89 TRP A O 1
ATOM 728 N N . LEU A 1 90 ? -1.575 18.464 0.886 1.00 62.81 90 LEU A N 1
ATOM 729 C CA . LEU A 1 90 ? -2.219 19.370 1.852 1.00 62.81 90 LEU A CA 1
ATOM 730 C C . LEU A 1 90 ? -2.048 20.853 1.496 1.00 62.81 90 LEU A C 1
ATOM 732 O O . LEU A 1 90 ? -2.844 21.678 1.942 1.00 62.81 90 LEU A O 1
ATOM 736 N N . ASN A 1 91 ? -1.019 21.191 0.715 1.00 55.81 91 ASN A N 1
ATOM 737 C CA . ASN A 1 91 ? -0.620 22.569 0.408 1.00 55.81 91 ASN A CA 1
ATOM 738 C C . ASN A 1 91 ? -0.579 22.887 -1.098 1.00 55.81 91 ASN A C 1
ATOM 740 O O . ASN A 1 91 ? 0.058 23.852 -1.519 1.00 55.81 91 ASN A O 1
ATOM 744 N N . SER A 1 92 ? -1.209 22.069 -1.936 1.00 49.94 92 SER A N 1
ATOM 745 C CA . SER A 1 92 ? -1.153 22.259 -3.382 1.00 49.94 92 SER A CA 1
ATOM 746 C C . SER A 1 92 ? -2.011 23.462 -3.811 1.00 49.94 92 SER A C 1
ATOM 748 O O . SER A 1 92 ? -3.223 23.512 -3.593 1.00 49.94 92 SER A O 1
ATOM 750 N N . SER A 1 93 ? -1.372 24.412 -4.497 1.00 45.69 93 SER A N 1
ATOM 751 C CA . SER A 1 93 ? -2.006 25.423 -5.357 1.00 45.69 93 SER A CA 1
ATOM 752 C C . SER A 1 93 ? -2.652 24.806 -6.614 1.00 45.69 93 SER A C 1
ATOM 754 O O . SER A 1 93 ? -3.175 25.532 -7.452 1.00 45.69 93 SER A O 1
ATOM 756 N N . LEU A 1 94 ? -2.575 23.479 -6.769 1.00 46.97 94 LEU A N 1
ATOM 757 C CA . LEU A 1 94 ? -2.974 22.684 -7.934 1.00 46.97 94 LEU A CA 1
ATOM 758 C C . LEU A 1 94 ? -4.248 21.848 -7.667 1.00 46.97 94 LEU A C 1
ATOM 760 O O . LEU A 1 94 ? -4.559 20.944 -8.435 1.00 46.97 94 LEU A O 1
ATOM 764 N N . GLY A 1 95 ? -5.001 22.170 -6.601 1.00 50.59 95 GLY A N 1
ATOM 765 C CA . GLY A 1 95 ? -6.190 21.431 -6.145 1.00 50.59 95 GLY A CA 1
ATOM 766 C C . GLY A 1 95 ? -5.776 20.159 -5.390 1.00 50.59 95 GLY A C 1
ATOM 767 O O . GLY A 1 95 ? -4.829 19.491 -5.773 1.00 50.59 95 GLY A O 1
ATOM 768 N N . TRP A 1 96 ? -6.357 19.730 -4.274 1.00 59.03 96 TRP A N 1
ATOM 769 C CA . TRP A 1 96 ? -7.670 19.971 -3.698 1.00 59.03 96 TRP A CA 1
ATOM 770 C C . TRP A 1 96 ? -7.544 20.008 -2.155 1.00 59.03 96 TRP A C 1
ATOM 772 O O . TRP A 1 96 ? -7.846 19.018 -1.485 1.00 59.03 96 TRP A O 1
ATOM 782 N N . PRO A 1 97 ? -7.108 21.120 -1.533 1.00 64.94 97 PRO A N 1
ATOM 783 C CA . PRO A 1 97 ? -6.908 21.164 -0.079 1.00 64.94 97 PRO A CA 1
ATOM 784 C C . PRO A 1 97 ? -8.174 20.789 0.705 1.00 64.94 97 PRO A C 1
ATOM 786 O O . PRO A 1 97 ? -8.105 20.054 1.686 1.00 64.94 97 PRO A O 1
ATOM 789 N N . ALA A 1 98 ? -9.344 21.220 0.223 1.00 74.19 98 ALA A N 1
ATOM 790 C CA . ALA A 1 98 ? -10.632 20.891 0.828 1.00 74.19 98 ALA A CA 1
ATOM 791 C C . ALA A 1 98 ? -10.961 19.390 0.766 1.00 74.19 98 ALA A C 1
ATOM 793 O O . ALA A 1 98 ? -11.490 18.848 1.730 1.00 74.19 98 ALA A O 1
ATOM 794 N N . TYR A 1 99 ? -10.618 18.704 -0.328 1.00 78.69 99 TYR A N 1
ATOM 795 C CA . TYR A 1 99 ? -10.874 17.270 -0.493 1.00 78.69 99 TYR A CA 1
ATOM 796 C C . TYR A 1 99 ? -10.151 16.457 0.582 1.00 78.69 99 TYR A C 1
ATOM 798 O O . TYR A 1 99 ? -10.777 15.712 1.335 1.00 78.69 99 TYR A O 1
ATOM 806 N N . HIS A 1 100 ? -8.841 16.662 0.716 1.00 81.38 100 HIS A N 1
ATOM 807 C CA . HIS A 1 100 ? -8.056 15.888 1.665 1.00 81.38 100 HIS A CA 1
ATOM 808 C C . HIS A 1 100 ? -8.383 16.246 3.121 1.00 81.38 100 HIS A C 1
ATOM 810 O O . HIS A 1 100 ? -8.418 15.368 3.980 1.00 81.38 100 HIS A O 1
ATOM 816 N N . GLN A 1 101 ? -8.665 17.522 3.403 1.00 81.50 101 GLN A N 1
ATOM 817 C CA . GLN A 1 101 ? -9.095 17.961 4.732 1.00 81.50 101 GLN A CA 1
ATOM 818 C C . GLN A 1 101 ? -10.452 17.366 5.119 1.00 81.50 101 GLN A C 1
ATOM 820 O O . GLN A 1 101 ? -10.608 16.897 6.244 1.00 81.50 101 GLN A O 1
ATOM 825 N N . ASN A 1 102 ? -11.420 17.344 4.200 1.00 85.00 102 ASN A N 1
ATOM 826 C CA . ASN A 1 102 ? -12.731 16.748 4.449 1.00 85.00 102 ASN A CA 1
ATOM 827 C C . ASN A 1 102 ? -12.615 15.246 4.707 1.00 85.00 102 ASN A C 1
ATOM 829 O O . ASN A 1 102 ? -13.210 14.752 5.659 1.00 85.00 102 ASN A O 1
ATOM 833 N N . LEU A 1 103 ? -11.798 14.542 3.921 1.00 88.00 103 LEU A N 1
ATOM 834 C CA . LEU A 1 103 ? -11.572 13.111 4.102 1.00 88.00 103 LEU A CA 1
ATOM 835 C C . LEU A 1 103 ? -10.922 12.798 5.460 1.00 88.00 103 LEU A C 1
ATOM 837 O O . LEU A 1 103 ? -11.380 11.909 6.172 1.00 88.00 103 LEU A O 1
ATOM 841 N N . LEU A 1 104 ? -9.908 13.570 5.869 1.00 89.12 104 LEU A N 1
ATOM 842 C CA . LEU A 1 104 ? -9.290 13.430 7.193 1.00 89.12 104 LEU A CA 1
ATOM 843 C C . LEU A 1 104 ? -10.281 13.707 8.329 1.00 89.12 104 LEU A C 1
ATOM 845 O O . LEU A 1 104 ? -10.319 12.957 9.303 1.00 89.12 104 LEU A O 1
ATOM 849 N N . ARG A 1 105 ? -11.100 14.760 8.207 1.00 88.69 105 ARG A N 1
ATOM 850 C CA . ARG A 1 105 ? -12.163 15.057 9.180 1.00 88.69 105 ARG A CA 1
ATOM 851 C C . ARG A 1 105 ? -13.175 13.926 9.266 1.00 88.69 105 ARG A C 1
ATOM 853 O O . ARG A 1 105 ? -13.631 13.618 10.362 1.00 88.69 105 ARG A O 1
ATOM 860 N N . GLU A 1 106 ? -13.513 13.316 8.136 1.00 92.50 106 GLU A N 1
ATOM 861 C CA . GLU A 1 106 ? -14.432 12.187 8.090 1.00 92.50 106 GLU A CA 1
ATOM 862 C C . GLU A 1 106 ? -13.831 10.956 8.777 1.00 92.50 106 GLU A C 1
ATOM 864 O O . GLU A 1 106 ? -14.479 10.375 9.641 1.00 92.50 106 GLU A O 1
ATOM 869 N N . TYR A 1 107 ? -12.567 10.614 8.506 1.00 94.38 107 TYR A N 1
ATOM 870 C CA . TYR A 1 107 ? -11.866 9.528 9.205 1.00 94.38 107 TYR A CA 1
ATOM 871 C C . TYR A 1 107 ? -11.848 9.721 10.727 1.00 94.38 107 TYR A C 1
ATOM 873 O O . TYR A 1 107 ? -12.142 8.783 11.473 1.00 94.38 107 TYR A O 1
ATOM 881 N N . SER A 1 108 ? -11.576 10.944 11.192 1.00 93.94 108 SER A N 1
ATOM 882 C CA . SER A 1 108 ? -11.518 11.273 12.621 1.00 93.94 108 SER A CA 1
ATOM 883 C C . SER A 1 108 ? -12.847 11.096 13.366 1.00 93.94 108 SER A C 1
ATOM 885 O O . SER A 1 108 ? -12.839 11.024 14.593 1.00 93.94 108 SER A O 1
ATOM 887 N N . LYS A 1 109 ? -13.989 10.976 12.670 1.00 95.00 109 LYS A N 1
ATOM 888 C CA . LYS A 1 109 ? -15.278 10.641 13.304 1.00 95.00 109 LYS A CA 1
ATOM 889 C C . LYS A 1 109 ? -15.354 9.184 13.760 1.00 95.00 109 LYS A C 1
ATOM 891 O O . LYS A 1 109 ? -16.106 8.880 14.682 1.00 95.00 109 LYS A O 1
ATOM 896 N N . TYR A 1 110 ? -14.604 8.285 13.118 1.00 95.50 110 TYR A N 1
ATOM 897 C CA . TYR A 1 110 ? -14.726 6.837 13.323 1.00 95.50 110 TYR A CA 1
ATOM 898 C C . TYR A 1 110 ? -13.532 6.221 14.052 1.00 95.50 110 TYR A C 1
ATOM 900 O O . TYR A 1 110 ? -13.682 5.184 14.699 1.00 95.50 110 TYR A O 1
ATOM 908 N N . CYS A 1 111 ? -12.347 6.825 13.963 1.00 93.25 111 CYS A N 1
ATOM 909 C CA . CYS A 1 111 ? -11.135 6.338 14.618 1.00 93.25 111 CYS A CA 1
ATOM 910 C C . CYS A 1 111 ? -10.197 7.489 14.990 1.00 93.25 111 CYS A C 1
ATOM 912 O O . CYS A 1 111 ? -10.160 8.526 14.332 1.00 93.25 111 CYS A O 1
ATOM 914 N N . LYS A 1 112 ? -9.355 7.273 16.007 1.00 96.00 112 LYS A N 1
ATOM 915 C CA . LYS A 1 112 ? -8.212 8.156 16.257 1.00 96.00 112 LYS A CA 1
ATOM 916 C C . LYS A 1 112 ? -7.237 8.050 15.082 1.00 96.00 112 LYS A C 1
ATOM 918 O O . LYS A 1 112 ? -6.685 6.975 14.864 1.00 96.00 112 LYS A O 1
ATOM 923 N N . VAL A 1 113 ? -6.999 9.140 14.354 1.00 95.81 113 VAL A N 1
ATOM 924 C CA . VAL A 1 113 ? -6.069 9.166 13.212 1.00 95.81 113 VAL A CA 1
ATOM 925 C C . VAL A 1 113 ? -4.669 9.567 13.676 1.00 95.81 113 VAL A C 1
ATOM 927 O O . VAL A 1 113 ? -4.501 10.581 14.348 1.00 95.81 113 VAL A O 1
ATOM 930 N N . ILE A 1 114 ? -3.662 8.782 13.296 1.00 95.06 114 ILE A N 1
ATOM 931 C CA . ILE A 1 114 ? -2.244 9.024 13.566 1.00 95.06 114 ILE A CA 1
ATOM 932 C C . ILE A 1 114 ? -1.529 9.341 12.257 1.00 95.06 114 ILE A C 1
ATOM 934 O O . ILE A 1 114 ? -1.553 8.537 11.327 1.00 95.06 114 ILE A O 1
ATOM 938 N N . ALA A 1 115 ? -0.838 10.475 12.196 1.00 91.94 115 ALA A N 1
ATOM 939 C CA . ALA A 1 115 ? -0.001 10.855 11.062 1.00 91.94 115 ALA A CA 1
ATOM 940 C C . ALA A 1 115 ? 1.488 10.718 11.404 1.00 91.94 115 ALA A C 1
ATOM 942 O O . ALA A 1 115 ? 1.928 11.147 12.470 1.00 91.94 115 ALA A O 1
ATOM 943 N N . THR A 1 116 ? 2.279 10.158 10.485 1.00 89.81 116 THR A N 1
ATOM 944 C CA . THR A 1 116 ? 3.742 10.056 10.615 1.00 89.81 116 THR A CA 1
ATOM 945 C C . THR A 1 116 ? 4.416 10.990 9.616 1.00 89.81 116 THR A C 1
ATOM 947 O O . THR A 1 116 ? 4.651 10.609 8.471 1.00 89.81 116 THR A O 1
ATOM 950 N N . ILE A 1 117 ? 4.682 12.228 10.028 1.00 78.56 117 ILE A N 1
ATOM 951 C CA . ILE A 1 117 ? 5.246 13.269 9.155 1.00 78.56 117 ILE A CA 1
ATOM 952 C C . ILE A 1 117 ? 6.777 13.188 9.175 1.00 78.56 117 ILE A C 1
ATOM 954 O O . ILE A 1 117 ? 7.380 12.969 10.229 1.00 78.56 117 ILE A O 1
ATOM 958 N N . ASP A 1 118 ? 7.407 13.368 8.013 1.00 71.12 118 ASP A N 1
ATOM 959 C CA . ASP A 1 118 ? 8.866 13.446 7.904 1.00 71.12 118 ASP A CA 1
ATOM 960 C C . ASP A 1 118 ? 9.421 14.678 8.642 1.00 71.12 118 ASP A C 1
ATOM 962 O O . ASP A 1 118 ? 8.935 15.795 8.455 1.00 71.12 118 ASP A O 1
ATOM 966 N N . LYS A 1 119 ? 10.477 14.489 9.450 1.00 64.12 119 LYS A N 1
ATOM 967 C CA . LYS A 1 119 ? 11.156 15.557 10.203 1.00 64.12 119 LYS A CA 1
ATOM 968 C C . LYS A 1 119 ? 11.620 16.711 9.322 1.00 64.12 119 LYS A C 1
ATOM 970 O O . LYS A 1 119 ? 11.577 17.847 9.781 1.00 64.12 119 LYS A O 1
ATOM 975 N N . GLN A 1 120 ? 12.044 16.450 8.090 1.00 62.25 120 GLN A N 1
ATOM 976 C CA . GLN A 1 120 ? 12.552 17.485 7.187 1.00 62.25 120 GLN A CA 1
ATOM 977 C C . GLN A 1 120 ? 11.434 18.362 6.598 1.00 62.25 120 GLN A C 1
ATOM 979 O O . GLN A 1 120 ? 11.708 19.461 6.123 1.00 62.25 120 GLN A O 1
ATOM 984 N N . ASP A 1 121 ? 10.176 17.921 6.704 1.00 62.12 121 ASP A N 1
ATOM 985 C CA . ASP A 1 121 ? 8.983 18.597 6.173 1.00 62.12 121 ASP A CA 1
ATOM 986 C C . ASP A 1 121 ? 7.966 18.962 7.287 1.00 62.12 121 ASP A C 1
ATOM 988 O O . ASP A 1 121 ? 6.830 19.383 7.030 1.00 62.12 121 ASP A O 1
ATOM 992 N N . THR A 1 122 ? 8.384 18.801 8.554 1.00 61.12 122 THR A N 1
ATOM 993 C CA . THR A 1 122 ? 7.532 18.870 9.756 1.00 61.12 122 THR A CA 1
ATOM 994 C C . THR A 1 122 ? 6.845 20.212 9.923 1.00 61.12 122 THR A C 1
ATOM 996 O O . THR A 1 122 ? 5.632 20.244 10.099 1.00 61.12 122 THR A O 1
ATOM 999 N N . TYR A 1 123 ? 7.567 21.334 9.850 1.00 61.38 123 TYR A N 1
ATOM 1000 C CA . TYR A 1 123 ? 6.996 22.600 10.320 1.00 61.38 123 TYR A CA 1
ATOM 1001 C C . TYR A 1 123 ? 5.770 23.057 9.513 1.00 61.38 123 TYR A C 1
ATOM 1003 O O . TYR A 1 123 ? 4.797 23.542 10.089 1.00 61.38 123 TYR A O 1
ATOM 1011 N N . LYS A 1 124 ? 5.777 22.898 8.183 1.00 71.38 124 LYS A N 1
ATOM 1012 C CA . LYS A 1 124 ? 4.651 23.355 7.350 1.00 71.38 124 LYS A CA 1
ATOM 1013 C C . LYS A 1 124 ? 3.475 22.378 7.411 1.00 71.38 124 LYS A C 1
ATOM 1015 O O . LYS A 1 124 ? 2.351 22.808 7.662 1.00 71.38 124 LYS A O 1
ATOM 1020 N N . THR A 1 125 ? 3.741 21.080 7.274 1.00 74.94 125 THR A N 1
ATOM 1021 C CA . THR A 1 125 ? 2.709 20.028 7.287 1.00 74.94 125 THR A CA 1
ATOM 1022 C C . THR A 1 125 ? 2.020 19.906 8.628 1.00 74.94 125 THR A C 1
ATOM 1024 O O . THR A 1 125 ? 0.793 19.861 8.691 1.00 74.94 125 THR A O 1
ATOM 1027 N N . GLU A 1 126 ? 2.792 19.904 9.710 1.00 78.31 126 GLU A N 1
ATOM 1028 C CA . GLU A 1 126 ? 2.243 19.832 11.055 1.00 78.31 126 GLU A CA 1
ATOM 1029 C C . GLU A 1 126 ? 1.399 21.070 11.361 1.00 78.31 126 GLU A C 1
ATOM 1031 O O . GLU A 1 126 ? 0.299 20.939 11.891 1.00 78.31 126 GLU A O 1
ATOM 1036 N N . ARG A 1 127 ? 1.846 22.267 10.956 1.00 78.94 127 ARG A N 1
ATOM 1037 C CA . ARG A 1 127 ? 1.058 23.496 11.118 1.00 78.94 127 ARG A CA 1
ATOM 1038 C C . ARG A 1 127 ? -0.275 23.429 10.372 1.00 78.94 127 ARG A C 1
ATOM 1040 O O . ARG A 1 127 ? -1.281 23.856 10.931 1.00 78.94 127 ARG A O 1
ATOM 1047 N N . ILE A 1 128 ? -0.292 22.911 9.141 1.00 78.50 128 ILE A N 1
ATOM 1048 C CA . ILE A 1 128 ? -1.538 22.742 8.379 1.00 78.50 128 ILE A CA 1
ATOM 1049 C C . ILE A 1 128 ? -2.445 21.713 9.049 1.00 78.50 128 ILE A C 1
ATOM 1051 O O . ILE A 1 128 ? -3.613 22.004 9.264 1.00 78.50 128 ILE A O 1
ATOM 1055 N N . LEU A 1 129 ? -1.931 20.540 9.428 1.00 82.50 129 LEU A N 1
ATOM 1056 C CA . LEU A 1 129 ? -2.748 19.520 10.092 1.00 82.50 129 LEU A CA 1
ATOM 1057 C C . LEU A 1 129 ? -3.328 20.033 11.408 1.00 82.50 129 LEU A C 1
ATOM 1059 O O . LEU A 1 129 ? -4.521 19.878 11.645 1.00 82.50 129 LEU A O 1
ATOM 1063 N N . ARG A 1 130 ? -2.527 20.727 12.220 1.00 84.19 130 ARG A N 1
ATOM 1064 C CA . ARG A 1 130 ? -3.000 21.342 13.465 1.00 84.19 130 ARG A CA 1
ATOM 1065 C C . ARG A 1 130 ? -4.060 22.419 13.229 1.00 84.19 130 ARG A C 1
ATOM 1067 O O . ARG A 1 130 ? -4.916 22.591 14.089 1.00 84.19 130 ARG A O 1
ATOM 1074 N N . SER A 1 131 ? -4.032 23.131 12.098 1.00 83.00 131 SER A N 1
ATOM 1075 C CA . SER A 1 131 ? -5.041 24.152 11.789 1.00 83.00 131 SER A CA 1
ATOM 1076 C C . SER A 1 131 ? -6.319 23.577 11.174 1.00 83.00 131 SER A C 1
ATOM 1078 O O . SER A 1 131 ? -7.409 24.052 11.488 1.00 83.00 131 SER A O 1
ATOM 1080 N N . CYS A 1 132 ? -6.221 22.563 10.310 1.00 78.94 132 CYS A N 1
ATOM 1081 C CA . CYS A 1 132 ? -7.370 22.035 9.576 1.00 78.94 132 CYS A CA 1
ATOM 1082 C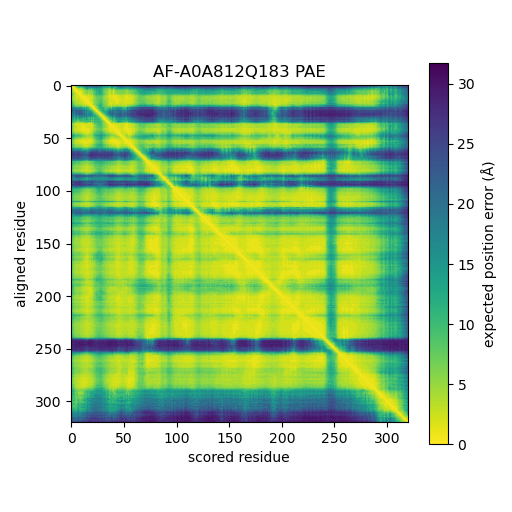 C . CYS A 1 132 ? -8.017 20.810 10.236 1.00 78.94 132 CYS A C 1
ATOM 1084 O O . CYS A 1 132 ? -9.227 20.624 10.085 1.00 78.94 132 CYS A O 1
ATOM 1086 N N . CYS A 1 133 ? -7.237 19.995 10.951 1.00 85.56 133 CYS A N 1
ATOM 1087 C CA . CYS A 1 133 ? -7.633 18.725 11.561 1.00 85.56 133 CYS A CA 1
ATOM 1088 C C . CYS A 1 133 ? -6.908 18.519 12.915 1.00 85.56 133 CYS A C 1
ATOM 1090 O O . CYS A 1 133 ? -6.091 17.602 13.031 1.00 85.56 133 CYS A O 1
ATOM 1092 N N . PRO A 1 134 ? -7.184 19.344 13.947 1.00 87.75 134 PRO A N 1
ATOM 1093 C CA . PRO A 1 134 ? -6.462 19.307 15.229 1.00 87.75 134 PRO A CA 1
ATOM 1094 C C . PRO A 1 134 ? -6.567 17.968 15.978 1.00 87.75 134 PRO A C 1
ATOM 1096 O O . PRO A 1 134 ? -5.717 17.669 16.810 1.00 87.75 134 PRO A O 1
ATOM 1099 N N . GLU A 1 135 ? -7.576 17.158 15.654 1.00 89.81 135 GLU A N 1
ATOM 1100 C CA . GLU A 1 135 ? -7.805 15.816 16.207 1.00 89.81 135 GLU A CA 1
ATOM 1101 C C . GLU A 1 135 ? -6.771 14.771 15.730 1.00 89.81 135 GLU A C 1
ATOM 1103 O O . GLU A 1 135 ? -6.676 13.681 16.295 1.00 89.81 135 GLU A O 1
ATOM 1108 N N . VAL A 1 136 ? -6.011 15.066 14.666 1.00 90.94 136 VAL A N 1
ATOM 1109 C CA . VAL A 1 136 ? -5.004 14.146 14.115 1.00 90.94 136 VAL A CA 1
ATOM 1110 C C . VAL A 1 136 ? -3.760 14.133 15.009 1.00 90.94 136 VAL A C 1
ATOM 1112 O O . VAL A 1 136 ? -3.083 15.146 15.189 1.00 90.94 136 VAL A O 1
ATOM 1115 N N . ASP A 1 137 ? -3.418 12.953 15.529 1.00 91.94 137 ASP A N 1
ATOM 1116 C CA . ASP A 1 137 ? -2.243 12.713 16.372 1.00 91.94 137 ASP A CA 1
ATOM 1117 C C . ASP A 1 137 ? -0.980 12.619 15.503 1.00 91.94 137 ASP A C 1
ATOM 1119 O O . ASP A 1 137 ? -0.723 11.611 14.840 1.00 91.94 137 ASP A O 1
ATOM 1123 N N . VAL A 1 138 ? -0.186 13.687 15.480 1.00 89.44 138 VAL A N 1
ATOM 1124 C CA . VAL A 1 138 ? 1.080 13.721 14.742 1.00 89.44 138 VAL A CA 1
ATOM 1125 C C . VAL A 1 138 ? 2.181 13.068 15.574 1.00 89.44 138 VAL A C 1
ATOM 1127 O O . VAL A 1 138 ? 2.558 13.571 16.633 1.00 89.44 138 VAL A O 1
ATOM 1130 N N . ARG A 1 139 ? 2.750 11.972 15.062 1.00 88.50 139 ARG A N 1
ATOM 1131 C CA . ARG A 1 139 ? 3.841 11.234 15.705 1.00 88.50 139 ARG A CA 1
ATOM 1132 C C . ARG A 1 139 ? 5.120 11.266 14.892 1.00 88.50 139 ARG A C 1
ATOM 1134 O O . ARG A 1 139 ? 5.140 11.066 13.680 1.00 88.50 139 ARG A O 1
ATOM 1141 N N . ASN A 1 140 ? 6.224 11.413 15.609 1.00 85.38 140 ASN A N 1
ATOM 1142 C CA . ASN A 1 140 ? 7.559 11.362 15.045 1.00 85.38 140 ASN A CA 1
ATOM 1143 C C . ASN A 1 140 ? 8.055 9.906 14.926 1.00 85.38 140 ASN A C 1
ATOM 1145 O O . ASN A 1 140 ? 8.778 9.409 15.790 1.00 85.38 140 ASN A O 1
ATOM 1149 N N . VAL A 1 141 ? 7.670 9.226 13.848 1.00 85.75 141 VAL A N 1
ATOM 1150 C CA . VAL A 1 141 ? 8.077 7.841 13.558 1.00 85.75 141 VAL A CA 1
ATOM 1151 C C . VAL A 1 141 ? 9.106 7.831 12.433 1.00 85.75 141 VAL A C 1
ATOM 1153 O O . VAL A 1 141 ? 8.782 8.163 11.298 1.00 85.75 141 VAL A O 1
ATOM 1156 N N . GLN A 1 142 ? 10.350 7.471 12.757 1.00 80.75 142 GLN A N 1
ATOM 1157 C CA . GLN A 1 142 ? 11.501 7.668 11.859 1.00 80.75 142 GLN A CA 1
ATOM 1158 C C . GLN A 1 142 ? 12.166 6.372 11.389 1.00 80.75 142 GLN A C 1
ATOM 1160 O O . GLN A 1 142 ? 12.838 6.376 10.363 1.00 80.75 142 GLN A O 1
ATOM 1165 N N . SER A 1 143 ? 12.004 5.266 12.119 1.00 88.88 143 SER A N 1
ATOM 1166 C CA . SER A 1 143 ? 12.602 3.986 11.740 1.00 88.88 143 SER A CA 1
ATOM 1167 C C . SER A 1 143 ? 11.566 3.062 11.093 1.00 88.88 143 SER A C 1
ATOM 1169 O O . SER A 1 143 ? 10.393 3.094 11.482 1.00 88.88 143 SER A O 1
ATOM 1171 N N . PRO A 1 144 ? 11.981 2.189 10.155 1.00 88.69 144 PRO A N 1
ATOM 1172 C CA . PRO A 1 144 ? 11.108 1.149 9.612 1.00 88.69 144 PRO A CA 1
ATOM 1173 C C . PRO A 1 144 ? 10.487 0.264 10.702 1.00 88.69 144 PRO A C 1
ATOM 1175 O O . PRO A 1 144 ? 9.299 -0.032 10.650 1.00 88.69 144 PRO A O 1
ATOM 1178 N N . ALA A 1 145 ? 11.257 -0.091 11.739 1.00 90.25 145 ALA A N 1
ATOM 1179 C CA . ALA A 1 145 ? 10.761 -0.889 12.861 1.00 90.25 145 ALA A CA 1
ATOM 1180 C C . ALA A 1 145 ? 9.642 -0.172 13.635 1.00 90.25 145 ALA A C 1
ATOM 1182 O O . ALA A 1 145 ? 8.584 -0.753 13.842 1.00 90.25 145 ALA A O 1
ATOM 1183 N N . ALA A 1 146 ? 9.826 1.107 13.982 1.00 92.44 146 ALA A N 1
ATOM 1184 C CA . ALA A 1 146 ? 8.804 1.870 14.698 1.00 92.44 146 ALA A CA 1
ATOM 1185 C C . ALA A 1 146 ? 7.540 2.090 13.851 1.00 92.44 146 ALA A C 1
ATOM 1187 O O . ALA A 1 146 ? 6.434 2.117 14.387 1.00 92.44 146 ALA A O 1
ATOM 1188 N N . PHE A 1 147 ? 7.687 2.240 12.530 1.00 93.38 147 PHE A N 1
ATOM 1189 C CA . PHE A 1 147 ? 6.547 2.342 11.619 1.00 93.38 147 PHE A CA 1
ATOM 1190 C C . PHE A 1 147 ? 5.772 1.028 11.530 1.00 93.38 147 PHE A C 1
ATOM 1192 O O . PHE A 1 147 ? 4.551 1.033 11.670 1.00 93.38 147 PHE A O 1
ATOM 1199 N N . ARG A 1 148 ? 6.473 -0.100 11.403 1.00 93.56 148 ARG A N 1
ATOM 1200 C CA . ARG A 1 148 ? 5.868 -1.433 11.450 1.00 93.56 148 ARG A CA 1
ATOM 1201 C C . ARG A 1 148 ? 5.137 -1.679 12.772 1.00 93.56 148 ARG A C 1
ATOM 1203 O O . ARG A 1 148 ? 4.006 -2.154 12.753 1.00 93.56 148 ARG A O 1
ATOM 1210 N N . ASP A 1 149 ? 5.746 -1.336 13.904 1.00 93.62 149 ASP A N 1
ATOM 1211 C CA . ASP A 1 149 ? 5.136 -1.522 15.226 1.00 93.62 149 ASP A CA 1
ATOM 1212 C C . ASP A 1 149 ? 3.892 -0.624 15.393 1.00 93.62 149 ASP A C 1
ATOM 1214 O O . ASP A 1 149 ? 2.872 -1.058 15.930 1.00 93.62 149 ASP A O 1
ATOM 1218 N N . LEU A 1 150 ? 3.926 0.604 14.854 1.00 96.12 150 LEU A N 1
ATOM 1219 C CA . LEU A 1 150 ? 2.752 1.476 14.786 1.00 96.12 150 LEU A CA 1
ATOM 1220 C C . LEU A 1 150 ? 1.633 0.851 13.941 1.00 96.12 150 LEU A C 1
ATOM 1222 O O . LEU A 1 150 ? 0.478 0.868 14.369 1.00 96.12 150 LEU A O 1
ATOM 1226 N N . LEU A 1 151 ? 1.951 0.307 12.763 1.00 96.50 151 LEU A N 1
ATOM 1227 C CA . LEU A 1 151 ? 0.972 -0.373 11.917 1.00 96.50 151 LEU A CA 1
ATOM 1228 C C . LEU A 1 151 ? 0.367 -1.574 12.651 1.00 96.50 151 LEU A C 1
ATOM 1230 O O . LEU A 1 151 ? -0.854 -1.645 12.763 1.00 96.50 151 LEU A O 1
ATOM 1234 N N . GLN A 1 152 ? 1.195 -2.447 13.229 1.00 95.12 152 GLN A N 1
ATOM 1235 C CA . GLN A 1 152 ? 0.756 -3.630 13.976 1.00 95.12 152 GLN A CA 1
ATOM 1236 C C . GLN A 1 152 ? -0.136 -3.278 15.177 1.00 95.12 152 GLN A C 1
ATOM 1238 O O . GLN A 1 152 ? -1.075 -4.009 15.486 1.00 95.12 152 GLN A O 1
ATOM 1243 N N . GLY A 1 153 ? 0.120 -2.147 15.835 1.00 95.94 153 GLY A N 1
ATOM 1244 C CA . GLY A 1 153 ? -0.705 -1.647 16.934 1.00 95.94 153 GLY A CA 1
ATOM 1245 C C . GLY A 1 153 ? -2.001 -0.947 16.506 1.00 95.94 153 GLY A C 1
ATOM 1246 O O . GLY A 1 153 ? -2.767 -0.524 17.372 1.00 95.94 153 GLY A O 1
ATOM 1247 N N . SER A 1 154 ? -2.276 -0.796 15.207 1.00 97.88 154 SER A N 1
ATOM 1248 C CA . SER A 1 154 ? -3.384 0.023 14.685 1.00 97.88 154 SER A CA 1
ATOM 1249 C C . SER A 1 154 ? -4.378 -0.781 13.859 1.00 97.88 154 SER A C 1
ATOM 1251 O O . SER A 1 154 ? -3.982 -1.639 13.093 1.00 97.88 154 SER A O 1
ATOM 1253 N N . ALA A 1 155 ? -5.676 -0.514 13.958 1.00 97.69 155 ALA A N 1
ATOM 1254 C CA . ALA A 1 155 ? -6.696 -1.293 13.249 1.00 97.69 155 ALA A CA 1
ATOM 1255 C C . ALA A 1 155 ? -6.691 -1.095 11.724 1.00 97.69 155 ALA A C 1
ATOM 1257 O O . ALA A 1 155 ? -6.925 -2.055 10.988 1.00 97.69 155 ALA A O 1
ATOM 1258 N N . VAL A 1 156 ? -6.441 0.133 11.261 1.00 98.38 156 VAL A N 1
ATOM 1259 C CA . VAL A 1 156 ? -6.643 0.520 9.856 1.00 98.38 156 VAL A CA 1
ATOM 1260 C C . VAL A 1 156 ? -5.510 1.427 9.366 1.00 98.38 156 VAL A C 1
ATOM 1262 O O . VAL A 1 156 ? -5.017 2.279 10.102 1.00 98.38 156 VAL A O 1
ATOM 1265 N N . TYR A 1 157 ? -5.110 1.276 8.109 1.00 98.06 157 TYR A N 1
ATOM 1266 C CA . TYR A 1 157 ? -4.221 2.162 7.370 1.00 98.06 157 TYR A CA 1
ATOM 1267 C C . TYR A 1 157 ? -5.038 2.891 6.300 1.00 98.06 157 TYR A C 1
ATOM 1269 O O . TYR A 1 157 ? -5.643 2.250 5.442 1.00 98.06 157 TYR A O 1
ATOM 1277 N N . VAL A 1 158 ? -5.125 4.219 6.382 1.00 96.81 158 VAL A N 1
ATOM 1278 C CA . VAL A 1 158 ? -6.092 5.012 5.606 1.00 96.81 158 VAL A CA 1
ATOM 1279 C C . VAL A 1 158 ? -5.408 5.895 4.567 1.00 96.81 158 VAL A C 1
ATOM 1281 O O . VAL A 1 158 ? -4.569 6.736 4.887 1.00 96.81 158 VAL A O 1
ATOM 1284 N N . GLY A 1 159 ? -5.784 5.696 3.310 1.00 93.88 159 GLY A N 1
ATOM 1285 C CA . GLY A 1 159 ? -5.353 6.443 2.139 1.00 93.88 159 GLY A CA 1
ATOM 1286 C C . GLY A 1 159 ? -6.026 7.802 2.004 1.00 93.88 159 GLY A C 1
ATOM 1287 O O . GLY A 1 159 ? -7.158 8.001 2.440 1.00 93.88 159 GLY A O 1
ATOM 1288 N N . VAL A 1 160 ? -5.334 8.735 1.357 1.00 88.94 160 VAL A N 1
ATOM 1289 C CA . VAL A 1 160 ? -5.853 10.075 1.020 1.00 88.94 160 VAL A CA 1
ATOM 1290 C C . VAL A 1 160 ? -5.712 10.411 -0.464 1.00 88.94 160 VAL A C 1
ATOM 1292 O O . VAL A 1 160 ? -5.963 11.546 -0.860 1.00 88.94 160 VAL A O 1
ATOM 1295 N N . GLY A 1 161 ? -5.339 9.430 -1.290 1.00 86.06 161 GLY A N 1
ATOM 1296 C CA . GLY A 1 161 ? -5.196 9.560 -2.743 1.00 86.06 161 GLY A CA 1
ATOM 1297 C C . GLY A 1 161 ? -3.747 9.683 -3.190 1.00 86.06 161 GLY A C 1
ATOM 1298 O O . GLY A 1 161 ? -3.437 9.335 -4.319 1.00 86.06 161 GLY A O 1
ATOM 1299 N N . GLU A 1 162 ? -2.857 10.087 -2.286 1.00 83.50 162 GLU A N 1
ATOM 1300 C CA . GLU A 1 162 ? -1.425 10.236 -2.529 1.00 83.50 162 GLU A CA 1
ATOM 1301 C C . GLU A 1 162 ? -0.623 9.761 -1.304 1.00 83.50 162 GLU A C 1
ATOM 1303 O O . GLU A 1 162 ? -1.060 9.990 -0.170 1.00 83.50 162 GLU A O 1
ATOM 1308 N N . PRO A 1 163 ? 0.560 9.146 -1.484 1.00 86.31 163 PRO A N 1
ATOM 1309 C CA . PRO A 1 163 ? 1.206 8.837 -2.764 1.00 86.31 163 PRO A CA 1
ATOM 1310 C C . PRO A 1 163 ? 0.533 7.676 -3.518 1.00 86.31 163 PRO A C 1
ATOM 1312 O O . PRO A 1 163 ? 0.028 6.738 -2.894 1.00 86.31 163 PRO A O 1
ATOM 1315 N N . LEU A 1 164 ? 0.586 7.721 -4.851 1.00 87.25 164 LEU A N 1
ATOM 1316 C CA . LEU A 1 164 ? 0.219 6.607 -5.733 1.00 87.25 164 LEU A CA 1
ATOM 1317 C C . LEU A 1 164 ? 1.208 5.424 -5.638 1.00 87.25 164 LEU A C 1
ATOM 1319 O O . LEU A 1 164 ? 2.419 5.630 -5.554 1.00 87.25 164 LEU A O 1
ATOM 1323 N N . ILE A 1 165 ? 0.694 4.184 -5.678 1.00 86.75 165 ILE A N 1
ATOM 1324 C CA . ILE A 1 165 ? 1.444 2.897 -5.677 1.00 86.75 165 ILE A CA 1
ATOM 1325 C C . ILE A 1 165 ? 2.566 2.744 -4.642 1.00 86.75 165 ILE A C 1
ATOM 1327 O O . ILE A 1 165 ? 3.549 2.035 -4.863 1.00 86.75 165 ILE A O 1
ATOM 1331 N N . ALA A 1 166 ? 2.449 3.390 -3.486 1.00 87.81 166 ALA A N 1
ATOM 1332 C CA . ALA A 1 166 ? 3.449 3.215 -2.444 1.00 87.81 166 ALA A CA 1
ATOM 1333 C C . ALA A 1 166 ? 3.363 1.810 -1.802 1.00 87.81 166 ALA A C 1
ATOM 1335 O O . ALA A 1 166 ? 2.269 1.340 -1.477 1.00 87.81 166 ALA A O 1
ATOM 1336 N N . PRO A 1 167 ? 4.507 1.153 -1.531 1.00 88.81 167 PRO A N 1
ATOM 1337 C CA . PRO A 1 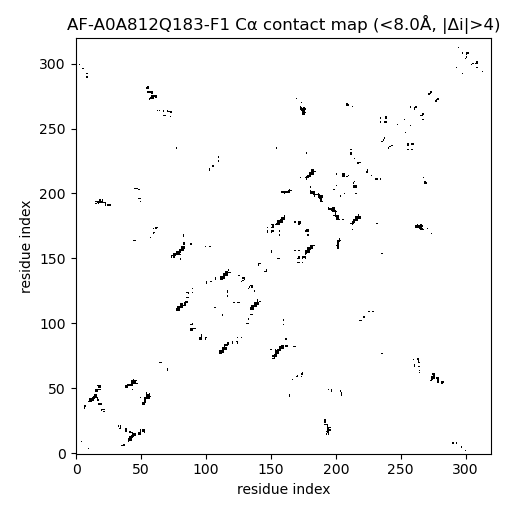167 ? 4.533 -0.219 -1.019 1.00 88.81 167 PRO A CA 1
ATOM 1338 C C . PRO A 1 167 ? 4.082 -0.349 0.446 1.00 88.81 167 PRO A C 1
ATOM 1340 O O . PRO A 1 167 ? 3.848 -1.459 0.918 1.00 88.81 167 PRO A O 1
ATOM 1343 N N . SER A 1 168 ? 3.932 0.758 1.183 1.00 91.69 168 SER A N 1
ATOM 1344 C CA . SER A 1 168 ? 3.586 0.740 2.613 1.00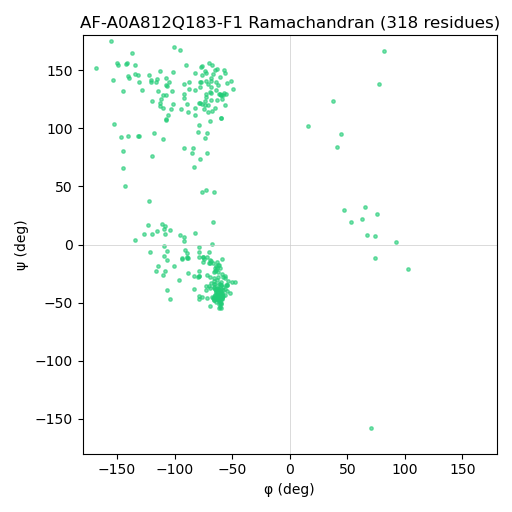 91.69 168 SER A CA 1
ATOM 1345 C C . SER A 1 168 ? 2.198 0.164 2.913 1.00 91.69 168 SER A C 1
ATOM 1347 O O . SER A 1 168 ? 1.953 -0.281 4.032 1.00 91.69 168 SER A O 1
ATOM 1349 N N . CYS A 1 169 ? 1.291 0.122 1.932 1.00 94.12 169 CYS A N 1
ATOM 1350 C CA . CYS A 1 169 ? 0.019 -0.587 2.083 1.00 94.12 169 CYS A CA 1
ATOM 1351 C C . CYS A 1 169 ? 0.212 -2.103 2.250 1.00 94.12 169 CYS A C 1
ATOM 1353 O O . CYS A 1 169 ? -0.504 -2.727 3.031 1.00 94.12 169 CYS A O 1
ATOM 1355 N N . PHE A 1 170 ? 1.223 -2.687 1.602 1.00 93.00 170 PHE A N 1
ATOM 1356 C CA . PHE A 1 170 ? 1.571 -4.093 1.791 1.00 93.00 170 PHE A CA 1
ATOM 1357 C C . PHE A 1 170 ? 2.234 -4.329 3.140 1.00 93.00 170 PHE A C 1
ATOM 1359 O O . PHE A 1 170 ? 1.957 -5.346 3.768 1.00 93.00 170 PHE A O 1
ATOM 1366 N N . GLU A 1 171 ? 3.044 -3.382 3.631 1.00 93.00 171 GLU A N 1
ATOM 1367 C CA . GLU A 1 171 ? 3.563 -3.447 5.002 1.00 93.00 171 GLU A CA 1
ATOM 1368 C C . GLU A 1 171 ? 2.411 -3.491 6.014 1.00 93.00 171 GLU A C 1
ATOM 1370 O O . GLU A 1 171 ? 2.421 -4.344 6.899 1.00 93.00 171 GLU A O 1
ATOM 1375 N N . ALA A 1 172 ? 1.380 -2.654 5.842 1.00 95.62 172 ALA A N 1
ATOM 1376 C CA . ALA A 1 172 ? 0.184 -2.663 6.686 1.00 95.62 172 ALA A CA 1
ATOM 1377 C C . ALA A 1 172 ? -0.547 -4.017 6.641 1.00 95.62 172 ALA A C 1
ATOM 1379 O O . ALA A 1 172 ? -0.767 -4.630 7.689 1.00 95.62 172 ALA A O 1
ATOM 1380 N N . LEU A 1 173 ? -0.844 -4.532 5.444 1.00 95.88 173 LEU A N 1
ATOM 1381 C CA . LEU A 1 173 ? -1.494 -5.838 5.288 1.00 95.88 173 LEU A CA 1
ATOM 1382 C C . LEU A 1 173 ? -0.657 -6.978 5.894 1.00 95.88 173 LEU A C 1
ATOM 1384 O O . LEU A 1 173 ? -1.200 -7.848 6.572 1.00 95.88 173 LEU A O 1
ATOM 1388 N N . SER A 1 174 ? 0.670 -6.941 5.721 1.00 93.31 174 SER A N 1
ATOM 1389 C CA . SER A 1 174 ? 1.601 -7.962 6.231 1.00 93.31 174 SER A CA 1
ATOM 1390 C C . SER A 1 174 ? 1.650 -8.051 7.759 1.00 93.31 174 SER A C 1
ATOM 1392 O O . SER A 1 174 ? 2.074 -9.069 8.304 1.00 93.31 174 SER A O 1
ATOM 1394 N N . VAL A 1 175 ? 1.192 -7.011 8.463 1.00 93.94 175 VAL A N 1
ATOM 1395 C CA . VAL A 1 175 ? 1.096 -6.994 9.929 1.00 93.94 175 VAL A CA 1
ATOM 1396 C C . VAL A 1 175 ? -0.347 -7.009 10.429 1.00 93.94 175 VAL A C 1
ATOM 1398 O O . VAL A 1 175 ? -0.590 -6.688 11.593 1.00 93.94 175 VAL A O 1
ATOM 1401 N N . GLY A 1 176 ? -1.309 -7.384 9.581 1.00 95.44 176 GLY A N 1
ATOM 1402 C CA . GLY A 1 176 ? -2.713 -7.537 9.969 1.00 95.44 176 GLY A CA 1
ATOM 1403 C C . GLY A 1 176 ? -3.468 -6.221 10.135 1.00 95.44 176 GLY A C 1
ATOM 1404 O O . GLY A 1 176 ? -4.397 -6.139 10.937 1.00 95.44 176 GLY A O 1
ATOM 1405 N N . THR A 1 177 ? -3.039 -5.168 9.443 1.00 97.62 177 THR A N 1
ATOM 1406 C CA . THR A 1 177 ? -3.694 -3.857 9.442 1.00 97.62 177 THR A CA 1
ATOM 1407 C C . THR A 1 177 ? -4.513 -3.712 8.171 1.00 97.62 177 THR A C 1
ATOM 1409 O O . THR A 1 177 ? -3.968 -3.786 7.071 1.00 97.62 177 THR A O 1
ATOM 1412 N N . HIS A 1 178 ? -5.822 -3.507 8.319 1.00 98.38 178 HIS A N 1
ATOM 1413 C CA . HIS A 1 178 ? -6.720 -3.317 7.176 1.00 98.38 178 HIS A CA 1
ATOM 1414 C C . HIS A 1 178 ? -6.353 -2.057 6.403 1.00 98.38 178 HIS A C 1
ATOM 1416 O O . HIS A 1 178 ? -5.882 -1.094 7.003 1.00 98.38 178 HIS A O 1
ATOM 1422 N N . VAL A 1 179 ? -6.614 -2.019 5.100 1.00 98.31 179 VAL A N 1
ATOM 1423 C CA . VAL A 1 179 ? -6.334 -0.841 4.269 1.00 98.31 179 VAL A CA 1
ATOM 1424 C C . VAL A 1 179 ? -7.630 -0.236 3.740 1.00 98.31 179 VAL A C 1
ATOM 1426 O O . VAL A 1 179 ? -8.474 -0.933 3.190 1.00 98.31 179 VAL A O 1
ATOM 1429 N N . ILE A 1 180 ? -7.784 1.079 3.862 1.00 97.81 180 ILE A N 1
ATOM 1430 C CA . ILE A 1 180 ? -8.778 1.843 3.100 1.00 97.81 180 ILE A CA 1
ATOM 1431 C C . ILE A 1 180 ? -8.008 2.689 2.101 1.00 97.81 180 ILE A C 1
ATOM 1433 O O . ILE A 1 180 ? -7.106 3.425 2.493 1.00 97.81 180 ILE A O 1
ATOM 1437 N N . GLN A 1 181 ? -8.378 2.628 0.830 1.00 95.75 181 GLN A N 1
ATOM 1438 C CA . GLN A 1 181 ? -7.877 3.533 -0.191 1.00 95.75 181 GLN A CA 1
ATOM 1439 C C . GLN A 1 181 ? -9.026 4.280 -0.876 1.00 95.75 181 GLN A C 1
ATOM 1441 O O . GLN A 1 181 ? -10.107 3.712 -1.068 1.00 95.75 181 GLN A O 1
ATOM 1446 N N . PRO A 1 182 ? -8.814 5.538 -1.284 1.00 93.75 182 PRO A N 1
ATOM 1447 C CA . PRO A 1 182 ? -9.791 6.243 -2.086 1.00 93.75 182 PRO A CA 1
ATOM 1448 C C . PRO A 1 182 ? -9.748 5.767 -3.540 1.00 93.75 182 PRO A C 1
ATOM 1450 O O . PRO A 1 182 ? -8.681 5.570 -4.135 1.00 93.75 182 PRO A O 1
ATOM 1453 N N . ARG A 1 183 ? -10.938 5.630 -4.122 1.00 93.75 183 ARG A N 1
ATOM 1454 C CA . ARG A 1 183 ? -11.152 5.619 -5.567 1.00 93.75 183 ARG A CA 1
ATOM 1455 C C . ARG A 1 183 ? -10.830 7.002 -6.128 1.00 93.75 183 ARG A C 1
ATOM 1457 O O . ARG A 1 183 ? -11.080 8.012 -5.477 1.00 93.75 183 ARG A O 1
ATOM 1464 N N . ILE A 1 184 ? -10.316 7.045 -7.349 1.00 88.88 184 ILE A N 1
ATOM 1465 C CA . ILE A 1 184 ? -10.177 8.275 -8.125 1.00 88.88 184 ILE A CA 1
ATOM 1466 C C . ILE A 1 184 ? -11.492 8.460 -8.903 1.00 88.88 184 ILE A C 1
ATOM 1468 O O . ILE A 1 184 ? -11.778 7.626 -9.765 1.00 88.88 184 ILE A O 1
ATOM 1472 N N . PRO A 1 185 ? -12.307 9.500 -8.615 1.00 83.31 185 PRO A N 1
ATOM 1473 C CA . PRO A 1 185 ? -13.626 9.666 -9.238 1.00 83.31 185 PRO A CA 1
ATOM 1474 C C . PRO A 1 185 ? -13.575 9.732 -10.768 1.00 83.31 185 PRO A C 1
ATOM 1476 O O . PRO A 1 185 ? -14.430 9.165 -11.445 1.00 83.31 185 PRO A O 1
ATOM 1479 N N . GLU A 1 186 ? -12.532 10.365 -11.309 1.00 87.00 186 GLU A N 1
ATOM 1480 C CA . GLU A 1 186 ? -12.260 10.436 -12.743 1.00 87.00 186 GLU A CA 1
ATOM 1481 C C . GLU A 1 186 ? -10.925 9.753 -13.059 1.00 87.00 186 GLU A C 1
ATOM 1483 O O . GLU A 1 186 ? -9.858 10.367 -12.918 1.00 87.00 186 GLU A O 1
ATOM 1488 N N . PRO A 1 187 ? -10.952 8.470 -13.472 1.00 88.94 187 PRO A N 1
ATOM 1489 C CA . PRO A 1 187 ? -9.732 7.760 -13.795 1.00 88.94 187 PRO A CA 1
ATOM 1490 C C . PRO A 1 187 ? -8.947 8.453 -14.908 1.00 88.94 187 PRO A C 1
ATOM 1492 O O . PRO A 1 187 ? -9.458 8.676 -16.010 1.00 88.94 187 PRO A O 1
ATOM 1495 N N . HIS A 1 188 ? -7.682 8.755 -14.636 1.00 84.81 188 HIS A N 1
ATOM 1496 C CA . HIS A 1 188 ? -6.809 9.502 -15.537 1.00 84.81 188 HIS A CA 1
ATOM 1497 C C . HIS A 1 188 ? -5.435 8.840 -15.642 1.00 84.81 188 HIS A C 1
ATOM 1499 O O . HIS A 1 188 ? -5.011 8.107 -14.750 1.00 84.81 188 HIS A O 1
ATOM 1505 N N . ALA A 1 189 ? -4.740 9.062 -16.756 1.00 82.44 189 ALA A N 1
ATOM 1506 C CA . ALA A 1 189 ? -3.333 8.694 -16.858 1.00 82.44 189 ALA A CA 1
ATOM 1507 C C . ALA A 1 189 ? -2.504 9.676 -16.019 1.00 82.44 189 ALA A C 1
ATOM 1509 O O . ALA A 1 189 ? -2.789 10.876 -16.013 1.00 82.44 189 ALA A O 1
ATOM 1510 N N . VAL A 1 190 ? -1.483 9.184 -15.315 1.00 77.25 190 VAL A N 1
ATOM 1511 C CA . VAL A 1 190 ? -0.603 10.060 -14.531 1.00 77.25 190 VAL A CA 1
ATOM 1512 C C . VAL A 1 190 ? 0.212 10.919 -15.500 1.00 77.25 190 VAL A C 1
ATOM 1514 O O . VAL A 1 190 ? 0.909 10.361 -16.356 1.00 77.25 190 VAL A O 1
ATOM 1517 N N . PRO A 1 191 ? 0.168 12.259 -15.381 1.00 73.50 191 PRO A N 1
ATOM 1518 C CA . PRO A 1 191 ? 0.932 13.134 -16.256 1.00 73.50 191 PRO A CA 1
ATOM 1519 C C . PRO A 1 191 ? 2.418 12.772 -16.252 1.00 73.50 191 PRO A C 1
ATOM 1521 O O . PRO A 1 191 ? 3.011 12.513 -15.203 1.00 73.50 191 PRO A O 1
ATOM 1524 N N . ASN A 1 192 ? 3.033 12.807 -17.432 1.00 71.38 192 ASN A N 1
ATOM 1525 C CA . ASN A 1 192 ? 4.460 12.549 -17.627 1.00 71.38 192 ASN A CA 1
ATOM 1526 C C . ASN A 1 192 ? 4.954 11.137 -17.246 1.00 71.38 192 ASN A C 1
ATOM 1528 O O . ASN A 1 192 ? 6.145 10.952 -16.979 1.00 71.38 192 ASN A O 1
ATOM 1532 N N . LYS A 1 193 ? 4.074 10.132 -17.207 1.00 78.44 193 LYS A N 1
ATOM 1533 C CA . LYS A 1 193 ? 4.467 8.716 -17.106 1.00 78.44 193 LYS A CA 1
ATOM 1534 C C . LYS A 1 193 ? 4.284 8.034 -18.461 1.00 78.44 193 LYS A C 1
ATOM 1536 O O . LYS A 1 193 ? 3.282 8.318 -19.098 1.00 78.44 193 LYS A O 1
ATOM 1541 N N . PRO A 1 194 ? 5.192 7.149 -18.911 1.00 78.25 194 PRO A N 1
ATOM 1542 C CA . PRO A 1 194 ? 5.147 6.540 -20.249 1.00 78.25 194 PRO A CA 1
ATOM 1543 C C . PRO A 1 194 ? 4.088 5.425 -20.361 1.00 78.25 194 PRO A C 1
ATOM 1545 O O . PRO A 1 194 ? 4.358 4.333 -20.854 1.00 78.25 194 PRO A O 1
ATOM 1548 N N . ILE A 1 195 ? 2.887 5.676 -19.843 1.00 81.06 195 ILE A N 1
ATOM 1549 C CA . ILE A 1 195 ? 1.800 4.712 -19.749 1.00 81.06 195 ILE A CA 1
ATOM 1550 C C . ILE A 1 195 ? 0.455 5.405 -19.961 1.00 81.06 195 ILE A C 1
ATOM 1552 O O . ILE A 1 195 ? 0.161 6.435 -19.356 1.00 81.06 195 ILE A O 1
ATOM 1556 N N . THR A 1 196 ? -0.383 4.822 -20.815 1.00 82.19 196 THR A N 1
ATOM 1557 C CA . THR A 1 196 ? -1.734 5.328 -21.111 1.00 82.19 196 THR A CA 1
ATOM 1558 C C . THR A 1 196 ? -2.805 4.784 -20.173 1.00 82.19 196 THR A C 1
ATOM 1560 O O . THR A 1 196 ? -3.934 5.282 -20.164 1.00 82.19 196 THR A O 1
ATOM 1563 N N . GLN A 1 197 ? -2.474 3.765 -19.374 1.00 83.94 197 GLN A N 1
ATOM 1564 C CA . GLN A 1 197 ? -3.421 3.158 -18.453 1.00 83.94 197 GLN A CA 1
ATOM 1565 C C . GLN A 1 197 ? -3.911 4.175 -17.417 1.00 83.94 197 GLN A C 1
ATOM 1567 O O . GLN A 1 197 ? -3.135 4.875 -16.760 1.00 83.94 197 GLN A O 1
ATOM 1572 N N . LYS A 1 198 ? -5.237 4.241 -17.280 1.00 88.44 198 LYS A N 1
ATOM 1573 C CA . LYS A 1 198 ? -5.914 5.128 -16.339 1.00 88.44 198 LYS A CA 1
ATOM 1574 C C . LYS A 1 198 ? -5.857 4.569 -14.925 1.00 88.44 198 LYS A C 1
ATOM 1576 O O . LYS A 1 198 ? -6.057 3.378 -14.700 1.00 88.44 198 LYS A O 1
ATOM 1581 N N . TRP A 1 199 ? -5.636 5.467 -13.981 1.00 87.62 199 TRP A N 1
ATOM 1582 C CA . TRP A 1 199 ? -5.580 5.191 -12.559 1.00 87.62 199 TRP A CA 1
ATOM 1583 C C . TRP A 1 199 ? -6.959 5.312 -11.936 1.00 87.62 199 TRP A C 1
ATOM 1585 O O . TRP A 1 199 ? -7.578 6.366 -12.003 1.00 87.62 199 TRP A O 1
ATOM 1595 N N . THR A 1 200 ? -7.435 4.228 -11.338 1.00 92.44 200 THR A N 1
ATOM 1596 C CA . THR A 1 200 ? -8.793 4.094 -10.792 1.00 92.44 200 THR A CA 1
ATOM 1597 C C . THR A 1 200 ? -8.860 4.285 -9.276 1.00 92.44 200 THR A C 1
ATOM 1599 O O . THR A 1 200 ? -9.923 4.592 -8.740 1.00 92.44 200 THR A O 1
ATOM 1602 N N . SER A 1 201 ? -7.737 4.164 -8.572 1.00 93.69 201 SER A N 1
ATOM 1603 C CA . SER A 1 201 ? -7.612 4.356 -7.122 1.00 93.69 201 SER A CA 1
ATOM 1604 C C . SER A 1 201 ? -6.178 4.732 -6.744 1.00 93.69 201 SER A C 1
ATOM 1606 O O . SER A 1 201 ? -5.287 4.730 -7.597 1.00 93.69 201 SER A O 1
ATOM 1608 N N . GLN A 1 202 ? -5.945 5.042 -5.463 1.00 92.38 202 GLN A N 1
ATOM 1609 C CA . GLN A 1 202 ? -4.598 5.328 -4.948 1.00 92.38 202 GLN A CA 1
ATOM 1610 C C . GLN A 1 202 ? -3.598 4.191 -5.255 1.00 92.38 202 GLN A C 1
ATOM 1612 O O . GLN A 1 202 ? -2.417 4.436 -5.519 1.00 92.38 202 GLN A O 1
ATOM 1617 N N . HIS A 1 203 ? -4.062 2.941 -5.240 1.00 93.75 203 HIS A N 1
ATOM 1618 C CA . HIS A 1 203 ? -3.264 1.761 -5.536 1.00 93.75 203 HIS A CA 1
ATOM 1619 C C . HIS A 1 203 ? -4.121 0.680 -6.223 1.00 93.75 203 HIS A C 1
ATOM 1621 O O . HIS A 1 203 ? -4.681 -0.189 -5.552 1.00 93.75 203 HIS A O 1
ATOM 1627 N N . PRO A 1 204 ? -4.159 0.644 -7.570 1.00 92.25 204 PRO A N 1
ATOM 1628 C CA . PRO A 1 204 ? -5.062 -0.229 -8.332 1.00 92.25 204 PRO A CA 1
ATOM 1629 C C . PRO A 1 204 ? -4.999 -1.723 -7.985 1.00 92.25 204 PRO A C 1
ATOM 1631 O O . PRO A 1 204 ? -6.008 -2.415 -8.037 1.00 92.25 204 PRO A O 1
ATOM 1634 N N . PHE A 1 205 ? -3.841 -2.245 -7.568 1.00 91.06 205 PHE A N 1
ATOM 1635 C CA . PHE A 1 205 ? -3.750 -3.639 -7.109 1.00 91.06 205 PHE A CA 1
ATOM 1636 C C . PHE A 1 205 ? -4.624 -3.939 -5.876 1.00 91.06 205 PHE A C 1
ATOM 1638 O O . PHE A 1 205 ? -5.173 -5.032 -5.775 1.00 91.06 205 PHE A O 1
ATOM 1645 N N . LEU A 1 206 ? -4.799 -2.984 -4.956 1.00 94.00 206 LEU A N 1
ATOM 1646 C CA . LEU A 1 206 ? -5.625 -3.185 -3.763 1.00 94.00 206 LEU A CA 1
ATOM 1647 C C . LEU A 1 206 ? -7.119 -3.316 -4.094 1.00 94.00 206 LEU A C 1
ATOM 1649 O O . LEU A 1 206 ? -7.873 -3.795 -3.257 1.00 94.00 206 LEU A O 1
ATOM 1653 N N . GLU A 1 207 ? -7.554 -2.957 -5.306 1.00 94.38 207 GLU A N 1
ATOM 1654 C CA . GLU A 1 207 ? -8.924 -3.222 -5.773 1.00 94.38 207 GLU A CA 1
ATOM 1655 C C . GLU A 1 207 ? -9.209 -4.725 -5.906 1.00 94.38 207 GLU A C 1
ATOM 1657 O O . GLU A 1 207 ? -10.363 -5.140 -5.861 1.00 94.38 207 GLU A O 1
ATOM 1662 N N . GLN A 1 208 ? -8.160 -5.539 -6.064 1.00 92.69 208 GLN A N 1
ATOM 1663 C CA . GLN A 1 208 ? -8.249 -6.995 -6.195 1.00 92.69 208 GLN A CA 1
ATOM 1664 C C . GLN A 1 208 ? -8.096 -7.712 -4.847 1.00 92.69 208 GLN A C 1
ATOM 1666 O O . GLN A 1 208 ? -8.373 -8.907 -4.754 1.00 92.69 208 GLN A O 1
ATOM 1671 N N . VAL A 1 209 ? -7.658 -7.003 -3.801 1.00 94.50 209 VAL A N 1
ATOM 1672 C CA . VAL A 1 209 ? -7.571 -7.551 -2.446 1.00 94.50 209 VAL A CA 1
ATOM 1673 C C . VAL A 1 209 ? -8.981 -7.539 -1.845 1.00 94.50 209 VAL A C 1
ATOM 1675 O O . VAL A 1 209 ? -9.592 -6.473 -1.771 1.00 94.50 209 VAL A O 1
ATOM 1678 N N . PRO A 1 210 ? -9.532 -8.694 -1.431 1.00 95.19 210 PRO A N 1
ATOM 1679 C CA . PRO A 1 210 ? -10.931 -8.764 -1.031 1.00 95.19 210 PRO A CA 1
ATOM 1680 C C . PRO A 1 210 ? -11.203 -8.046 0.297 1.00 95.19 210 PRO A C 1
ATOM 1682 O O . PRO A 1 210 ? -10.336 -7.925 1.168 1.00 95.19 210 PRO A O 1
ATOM 1685 N N . GLU A 1 211 ? -12.457 -7.637 0.496 1.00 95.81 211 GLU A N 1
ATOM 1686 C CA . GLU A 1 211 ? -12.950 -7.286 1.828 1.00 95.81 211 GLU A CA 1
ATOM 1687 C C . GLU A 1 211 ? -12.854 -8.524 2.754 1.00 95.81 211 GLU A C 1
ATOM 1689 O O . GLU A 1 211 ? -13.081 -9.651 2.303 1.00 95.81 211 GLU A O 1
ATOM 1694 N N . PRO A 1 212 ? -12.545 -8.359 4.054 1.00 95.69 212 PRO A N 1
ATOM 1695 C CA . PRO A 1 212 ? -12.395 -7.091 4.763 1.00 95.69 212 PRO A CA 1
ATOM 1696 C C . PRO A 1 212 ? -10.961 -6.531 4.785 1.00 95.69 212 PRO A C 1
ATOM 1698 O O . PRO A 1 212 ? -10.739 -5.553 5.485 1.00 95.69 212 PRO A O 1
ATOM 1701 N N . PHE A 1 213 ? -9.995 -7.120 4.075 1.00 97.31 213 PHE A N 1
ATOM 1702 C CA . PHE A 1 213 ? -8.575 -6.755 4.208 1.00 97.31 213 PHE A CA 1
ATOM 1703 C C . PHE A 1 213 ? -8.246 -5.399 3.578 1.00 97.31 213 PHE A C 1
ATOM 1705 O O . PHE A 1 213 ? -7.472 -4.620 4.139 1.00 97.31 213 PHE A O 1
ATOM 1712 N N . ALA A 1 214 ? -8.850 -5.110 2.424 1.00 97.94 214 ALA A N 1
ATOM 1713 C CA . ALA A 1 214 ? -8.738 -3.826 1.752 1.00 97.94 214 ALA A CA 1
ATOM 1714 C C . ALA A 1 214 ? -10.111 -3.326 1.286 1.00 97.94 214 ALA A C 1
ATOM 1716 O O . ALA A 1 214 ? -10.975 -4.110 0.901 1.00 97.94 214 ALA A O 1
ATOM 1717 N N . TYR A 1 215 ? -10.296 -2.008 1.304 1.00 98.06 215 TYR A N 1
ATOM 1718 C CA . TYR A 1 215 ? -11.486 -1.335 0.796 1.00 98.06 215 TYR A CA 1
ATOM 1719 C C . TYR A 1 215 ? -11.087 -0.226 -0.168 1.00 98.06 215 TYR A C 1
ATOM 1721 O O . TYR A 1 215 ? -10.236 0.605 0.149 1.00 98.06 215 TYR A O 1
ATOM 1729 N N . THR A 1 216 ? -11.757 -0.175 -1.319 1.00 97.31 216 THR A N 1
ATOM 1730 C CA . THR A 1 216 ? -11.668 0.950 -2.257 1.00 97.31 216 THR A CA 1
ATOM 1731 C C . THR A 1 216 ? -12.967 1.736 -2.204 1.00 97.31 216 THR A C 1
ATOM 1733 O O . THR A 1 216 ? -13.998 1.262 -2.681 1.00 97.31 216 THR A O 1
ATOM 1736 N N . VAL A 1 217 ? -12.927 2.926 -1.612 1.00 95.12 217 VAL A N 1
ATOM 1737 C CA . VAL A 1 217 ? -14.125 3.720 -1.297 1.00 95.12 217 VAL A CA 1
ATOM 1738 C C . VAL A 1 217 ? -14.123 5.006 -2.107 1.00 95.12 217 VAL A C 1
ATOM 1740 O O . VAL A 1 217 ? -13.066 5.597 -2.311 1.00 95.12 217 VAL A O 1
ATOM 1743 N N . ASP A 1 218 ? -15.292 5.450 -2.573 1.00 90.75 218 ASP A N 1
ATOM 1744 C CA . ASP A 1 218 ? -15.411 6.808 -3.098 1.00 90.75 218 ASP A CA 1
ATOM 1745 C C . ASP A 1 218 ? -15.235 7.806 -1.936 1.00 90.75 218 ASP A C 1
ATOM 1747 O O . ASP A 1 218 ? -16.057 7.827 -1.018 1.00 90.75 218 ASP A O 1
ATOM 1751 N N . PRO A 1 219 ? -14.172 8.620 -1.940 1.00 82.62 219 PRO A N 1
ATOM 1752 C CA . PRO A 1 219 ? -13.881 9.581 -0.875 1.00 82.62 219 PRO A CA 1
ATOM 1753 C C . PRO A 1 219 ? -14.964 10.658 -0.690 1.00 82.62 219 PRO A C 1
ATOM 1755 O O . PRO A 1 219 ? -14.981 11.316 0.350 1.00 82.62 219 PRO A O 1
ATOM 1758 N N . LEU A 1 220 ? -15.841 10.866 -1.679 1.00 85.06 220 LEU A N 1
ATOM 1759 C CA . LEU A 1 220 ? -16.956 11.814 -1.613 1.00 85.06 220 LEU A CA 1
ATOM 1760 C C . LEU A 1 220 ? -18.267 11.160 -1.149 1.00 85.06 220 LEU A C 1
ATOM 1762 O O . LEU A 1 220 ? -19.214 11.866 -0.802 1.00 85.06 220 LEU A O 1
ATOM 1766 N N . ASP A 1 221 ? -18.325 9.828 -1.091 1.00 92.31 221 ASP A N 1
ATOM 1767 C CA . ASP A 1 221 ? -19.457 9.090 -0.536 1.00 92.31 221 ASP A CA 1
ATOM 1768 C C . ASP A 1 221 ? -19.228 8.810 0.957 1.00 92.31 221 ASP A C 1
ATOM 1770 O O . ASP A 1 221 ? -18.795 7.733 1.380 1.00 92.31 221 ASP A O 1
ATOM 1774 N N . PHE A 1 222 ? -19.548 9.803 1.789 1.00 92.19 222 PHE A N 1
ATOM 1775 C CA . PHE A 1 222 ? -19.407 9.683 3.243 1.00 92.19 222 PHE A CA 1
ATOM 1776 C C . PHE A 1 222 ? -20.289 8.584 3.847 1.00 92.19 222 PHE A C 1
ATOM 1778 O O . PHE A 1 222 ? -19.954 8.045 4.900 1.00 92.19 222 PHE A O 1
ATOM 1785 N N . LYS A 1 223 ? -21.391 8.205 3.184 1.00 95.31 223 LYS A N 1
ATOM 1786 C CA . LYS A 1 223 ? -22.236 7.099 3.641 1.00 95.31 223 LYS A CA 1
ATOM 1787 C C . LYS A 1 223 ? -21.533 5.763 3.413 1.00 95.31 223 LYS A C 1
ATOM 1789 O O . LYS A 1 223 ? -21.498 4.942 4.328 1.00 95.31 223 LYS A O 1
ATOM 1794 N N . ALA A 1 224 ? -20.957 5.551 2.230 1.00 94.31 224 ALA A N 1
ATOM 1795 C CA . ALA A 1 224 ? -20.159 4.359 1.956 1.00 94.31 224 ALA A CA 1
ATOM 1796 C C . ALA A 1 224 ? -18.966 4.264 2.914 1.00 94.31 224 ALA A C 1
ATOM 1798 O O . ALA A 1 224 ? -18.717 3.199 3.476 1.00 94.31 224 ALA A O 1
ATOM 1799 N N . LEU A 1 225 ? -18.288 5.386 3.173 1.00 95.25 225 LEU A N 1
ATOM 1800 C CA . LEU A 1 225 ? -17.176 5.425 4.116 1.00 95.25 225 LEU A CA 1
ATOM 1801 C C . LEU A 1 225 ? -17.601 5.066 5.551 1.00 95.25 225 LEU A C 1
ATOM 1803 O O . LEU A 1 225 ? -16.930 4.265 6.205 1.00 95.25 225 LEU A O 1
ATOM 1807 N N . ALA A 1 226 ? -18.733 5.595 6.024 1.00 96.75 226 ALA A N 1
ATOM 1808 C CA . ALA A 1 226 ? -19.296 5.252 7.329 1.00 96.75 226 ALA A CA 1
ATOM 1809 C C . ALA A 1 226 ? -19.601 3.747 7.450 1.00 96.75 226 ALA A C 1
ATOM 1811 O O . ALA A 1 226 ? -19.245 3.111 8.446 1.00 96.75 226 ALA A O 1
ATOM 1812 N N . GLU A 1 227 ? -20.214 3.152 6.422 1.00 97.38 227 GLU A N 1
ATOM 1813 C CA . GLU A 1 227 ? -20.496 1.713 6.393 1.00 97.38 227 GLU A CA 1
ATOM 1814 C C . GLU A 1 227 ? -19.211 0.873 6.337 1.00 97.38 227 GLU A C 1
ATOM 1816 O O . GLU A 1 227 ? -19.126 -0.159 7.007 1.00 97.38 227 GLU A O 1
ATOM 1821 N N . THR A 1 228 ? -18.173 1.323 5.624 1.00 97.62 228 THR A N 1
ATOM 1822 C CA . THR A 1 228 ? -16.849 0.680 5.643 1.00 97.62 228 THR A CA 1
ATOM 1823 C C . THR A 1 228 ? -16.258 0.664 7.053 1.00 97.62 228 THR A C 1
ATOM 1825 O O . THR A 1 228 ? -15.829 -0.393 7.523 1.00 97.62 228 THR A O 1
ATOM 1828 N N . PHE A 1 229 ? -16.284 1.787 7.778 1.00 97.75 229 PHE A N 1
ATOM 1829 C CA . PHE A 1 229 ? -15.809 1.821 9.165 1.00 97.75 229 PHE A CA 1
ATOM 1830 C C . PHE A 1 229 ? -16.636 0.939 10.096 1.00 97.75 229 PHE A C 1
ATOM 1832 O O . PHE A 1 229 ? -16.071 0.282 10.969 1.00 97.75 229 PHE A O 1
ATOM 1839 N N . LYS A 1 230 ? -17.953 0.867 9.894 1.00 97.56 230 LYS A N 1
ATOM 1840 C CA . LYS A 1 230 ? -18.832 -0.024 10.656 1.00 97.56 230 LYS A CA 1
ATOM 1841 C C . LYS A 1 230 ? -18.487 -1.499 10.430 1.00 97.56 230 LYS A C 1
ATOM 1843 O O . LYS A 1 230 ? -18.371 -2.244 11.403 1.00 97.56 230 LYS A O 1
ATOM 1848 N N . LYS A 1 231 ? -18.263 -1.917 9.178 1.00 97.19 231 LYS A N 1
ATOM 1849 C CA . LYS A 1 231 ? -17.801 -3.277 8.840 1.00 97.19 231 LYS A CA 1
ATOM 1850 C C . LYS A 1 231 ? -16.447 -3.587 9.481 1.00 97.19 231 LYS A C 1
ATOM 1852 O O . LYS A 1 231 ? -16.293 -4.624 10.122 1.00 97.19 231 LYS A O 1
ATOM 1857 N N . LEU A 1 232 ? -15.481 -2.677 9.346 1.00 97.31 232 LEU A N 1
ATOM 1858 C CA . LEU A 1 232 ? -14.148 -2.823 9.939 1.00 97.31 232 LEU A CA 1
ATOM 1859 C C . LEU A 1 232 ? -14.204 -2.894 11.465 1.00 97.31 232 LEU A C 1
ATOM 1861 O O . LEU A 1 232 ? -13.478 -3.684 12.069 1.00 97.31 232 LEU A O 1
ATOM 1865 N N . ARG A 1 233 ? -15.084 -2.107 12.091 1.00 96.81 233 ARG A N 1
ATOM 1866 C CA . ARG A 1 233 ? -15.272 -2.128 13.539 1.00 96.81 233 ARG A CA 1
ATOM 1867 C C . ARG A 1 233 ? -15.850 -3.458 14.001 1.00 96.81 233 ARG A C 1
ATOM 1869 O O . ARG A 1 233 ? -15.319 -4.041 14.936 1.00 96.81 233 ARG A O 1
ATOM 1876 N N . ALA A 1 234 ? -16.862 -3.973 13.305 1.00 94.94 234 ALA A N 1
ATOM 1877 C CA . ALA A 1 234 ? -17.417 -5.292 13.591 1.00 94.94 234 ALA A CA 1
ATOM 1878 C C . ALA A 1 234 ? -16.367 -6.408 13.428 1.00 94.94 234 ALA A C 1
ATOM 1880 O O . ALA A 1 234 ? -16.267 -7.286 14.282 1.00 94.94 234 ALA A O 1
ATOM 1881 N N . ALA A 1 235 ? -15.538 -6.350 12.377 1.00 94.19 235 ALA A N 1
ATOM 1882 C CA . ALA A 1 235 ? -14.433 -7.289 12.180 1.00 94.19 235 ALA A CA 1
ATOM 1883 C C . ALA A 1 235 ? -13.416 -7.225 13.334 1.00 94.19 235 ALA A C 1
ATOM 1885 O O . ALA A 1 235 ? -13.032 -8.263 13.875 1.00 94.19 235 ALA A O 1
ATOM 1886 N N . TYR A 1 236 ? -13.035 -6.017 13.756 1.00 95.44 236 TYR A N 1
ATOM 1887 C CA . TYR A 1 236 ? -12.140 -5.793 14.891 1.00 95.44 236 TYR A CA 1
ATOM 1888 C C . TYR A 1 236 ? -12.727 -6.329 16.202 1.00 95.44 236 TYR A C 1
ATOM 1890 O O . TYR A 1 236 ? -12.080 -7.122 16.887 1.00 95.44 236 TYR A O 1
ATOM 1898 N N . ASP A 1 237 ? -13.967 -5.961 16.526 1.00 94.00 237 ASP A N 1
ATOM 1899 C CA . ASP A 1 237 ? -14.641 -6.372 17.760 1.00 94.00 237 ASP A CA 1
ATOM 1900 C C . ASP A 1 237 ? -14.892 -7.892 17.791 1.00 94.00 237 ASP A C 1
ATOM 1902 O O . ASP A 1 237 ? -14.830 -8.501 18.856 1.00 94.00 237 ASP A O 1
ATOM 1906 N N . SER A 1 238 ? -15.062 -8.552 16.639 1.00 91.19 238 SER A N 1
ATOM 1907 C CA . SER A 1 238 ? -15.191 -10.019 16.579 1.00 91.19 238 SER A CA 1
ATOM 1908 C C . SER A 1 238 ? -13.932 -10.778 17.030 1.00 91.19 238 SER A C 1
ATOM 1910 O O . SER A 1 238 ? -14.018 -11.945 17.417 1.00 91.19 238 SER A O 1
ATOM 1912 N N . VAL A 1 239 ? -12.762 -10.127 16.990 1.00 91.56 239 VAL A N 1
ATOM 1913 C CA . VAL A 1 239 ? -11.473 -10.715 17.389 1.00 91.56 239 VAL A CA 1
ATOM 1914 C C . VAL A 1 239 ? -10.984 -10.160 18.728 1.00 91.56 239 VAL A C 1
ATOM 1916 O O . VAL A 1 239 ? -10.471 -10.924 19.545 1.00 91.56 239 VAL A O 1
ATOM 1919 N N . TYR A 1 240 ? -11.169 -8.859 18.970 1.00 89.56 240 TYR A N 1
ATOM 1920 C CA . TYR A 1 240 ? -10.640 -8.137 20.133 1.00 89.56 240 TYR A CA 1
ATOM 1921 C C . TYR A 1 240 ? -11.708 -7.713 21.165 1.00 89.56 240 TYR A C 1
ATOM 1923 O O . TYR A 1 240 ? -11.352 -7.290 22.261 1.00 89.56 240 TYR A O 1
ATOM 1931 N N . GLY A 1 241 ? -13.005 -7.836 20.863 1.00 79.38 241 GLY A N 1
ATOM 1932 C CA . GLY A 1 241 ? -14.125 -7.314 21.667 1.00 79.38 241 GLY A CA 1
ATOM 1933 C C . GLY A 1 241 ? -14.584 -8.176 22.853 1.00 79.38 241 GLY A C 1
ATOM 1934 O O . GLY A 1 241 ? -15.616 -7.890 23.453 1.00 79.38 241 GLY A O 1
ATOM 1935 N N . GLY A 1 242 ? -13.847 -9.229 23.217 1.00 62.84 242 GLY A N 1
ATOM 1936 C CA . GLY A 1 242 ? -14.006 -9.906 24.514 1.00 62.84 242 GLY A CA 1
ATOM 1937 C C . GLY A 1 242 ? -15.239 -10.803 24.715 1.00 62.84 242 GLY A C 1
ATOM 1938 O O . GLY A 1 242 ? -15.420 -11.302 25.820 1.00 62.84 242 GLY A O 1
ATOM 1939 N N . THR A 1 243 ? -16.060 -11.080 23.696 1.00 46.84 243 THR A N 1
ATOM 1940 C CA . THR A 1 243 ? -17.183 -12.041 23.796 1.00 46.84 243 THR A CA 1
ATOM 1941 C C . THR A 1 243 ? -17.020 -13.192 22.805 1.00 46.84 243 THR A C 1
ATOM 1943 O O . THR A 1 243 ? -17.667 -13.269 21.765 1.00 46.84 243 THR A O 1
ATOM 1946 N N . ALA A 1 244 ? -16.120 -14.122 23.130 1.00 42.59 244 ALA A N 1
ATOM 1947 C CA . ALA A 1 244 ? -16.001 -15.379 22.405 1.00 42.59 244 ALA A CA 1
ATOM 1948 C C . ALA A 1 244 ? -17.183 -16.299 22.757 1.00 42.59 244 ALA A C 1
ATOM 1950 O O . ALA A 1 244 ? -17.107 -17.086 23.694 1.00 42.59 244 ALA A O 1
ATOM 1951 N N . THR A 1 245 ? -18.271 -16.236 21.993 1.00 40.59 245 THR A N 1
ATOM 1952 C CA . THR A 1 245 ? -19.134 -17.413 21.806 1.00 40.59 245 THR A CA 1
ATOM 1953 C C . THR A 1 245 ? -18.520 -18.229 20.676 1.00 40.59 245 THR A C 1
ATOM 1955 O O . THR A 1 245 ? -18.880 -18.124 19.508 1.00 40.59 245 THR A O 1
ATOM 1958 N N . ALA A 1 246 ? -17.476 -18.978 21.028 1.00 42.94 246 ALA A N 1
ATOM 1959 C CA . ALA A 1 246 ? -16.825 -19.919 20.132 1.00 42.94 246 ALA A CA 1
ATOM 1960 C C . ALA A 1 246 ? -17.672 -21.195 20.029 1.00 42.94 246 ALA A C 1
ATOM 1962 O O . ALA A 1 246 ? -17.315 -22.229 20.577 1.00 42.94 246 ALA A O 1
ATOM 1963 N N . GLU A 1 247 ? -18.793 -21.120 19.319 1.00 44.66 247 GLU A N 1
ATOM 1964 C CA . GLU A 1 247 ? -19.482 -22.301 18.802 1.00 44.66 247 GLU A CA 1
ATOM 1965 C C . GLU A 1 247 ? -19.800 -22.065 17.325 1.00 44.66 247 GLU A C 1
ATOM 1967 O O . GLU A 1 247 ? -20.810 -21.462 16.973 1.00 44.66 247 GLU A O 1
ATOM 1972 N N . ALA A 1 248 ? -18.909 -22.512 16.437 1.00 43.00 248 ALA A N 1
ATOM 1973 C CA . ALA A 1 248 ? -19.229 -22.644 15.020 1.00 43.00 248 ALA A CA 1
ATOM 1974 C C . ALA A 1 248 ? -18.380 -23.741 14.357 1.00 43.00 248 ALA A C 1
ATOM 1976 O O . ALA A 1 248 ? -17.197 -23.553 14.098 1.00 43.00 248 ALA A O 1
ATOM 1977 N N . ASN A 1 249 ? -19.053 -24.875 14.139 1.00 42.62 249 ASN A N 1
ATOM 1978 C CA . ASN A 1 249 ? -19.043 -25.793 12.990 1.00 42.62 249 ASN A CA 1
ATOM 1979 C C . ASN A 1 249 ? -17.702 -26.081 12.242 1.00 42.62 249 ASN A C 1
ATOM 1981 O O . ASN A 1 249 ? -17.118 -25.150 11.690 1.00 42.62 249 ASN A O 1
ATOM 1985 N N . PRO A 1 250 ? -17.243 -27.350 12.107 1.00 47.59 250 PRO A N 1
ATOM 1986 C CA . PRO A 1 250 ? -15.888 -27.683 11.628 1.00 47.59 250 PRO A CA 1
ATOM 1987 C C . PRO A 1 250 ? -15.598 -27.539 10.121 1.00 47.59 250 PRO A C 1
ATOM 1989 O O . PRO A 1 250 ? -14.437 -27.656 9.738 1.00 47.59 250 PRO A O 1
ATOM 1992 N N . GLU A 1 251 ? -16.589 -27.330 9.248 1.00 42.00 251 GLU A N 1
ATOM 1993 C CA . GLU A 1 251 ? -16.410 -27.568 7.796 1.00 42.00 251 GLU A CA 1
ATOM 1994 C C . GLU A 1 251 ? -16.234 -26.324 6.899 1.00 42.00 251 GLU A C 1
ATOM 1996 O O . GLU A 1 251 ? -16.203 -26.432 5.676 1.00 42.00 251 GLU A O 1
ATOM 2001 N N . ALA A 1 252 ? -16.006 -25.141 7.466 1.00 44.19 252 ALA A N 1
ATOM 2002 C CA . ALA A 1 252 ? -15.441 -24.000 6.737 1.00 44.19 252 ALA A CA 1
ATOM 2003 C C . ALA A 1 252 ? -14.709 -23.084 7.728 1.00 44.19 252 ALA A C 1
ATOM 2005 O O . ALA A 1 252 ? -15.221 -22.888 8.833 1.00 44.19 252 ALA A O 1
ATOM 2006 N N . PRO A 1 253 ? -13.553 -22.478 7.387 1.00 55.50 253 PRO A N 1
ATOM 2007 C CA . PRO A 1 253 ? -12.969 -21.453 8.241 1.00 55.50 253 PRO A CA 1
ATOM 2008 C C . PRO A 1 253 ? -13.988 -20.321 8.374 1.00 55.50 253 PRO A C 1
ATOM 2010 O O . PRO A 1 253 ? -14.268 -19.610 7.409 1.00 55.50 253 PRO A O 1
ATOM 2013 N N . SER A 1 254 ? -14.588 -20.175 9.555 1.00 76.25 254 SER A N 1
ATOM 2014 C CA . SER A 1 254 ? -15.480 -19.052 9.820 1.00 76.25 254 SER A CA 1
ATOM 2015 C C . SER A 1 254 ? -14.716 -17.749 9.554 1.00 76.25 254 SER A C 1
ATOM 2017 O O . SER A 1 254 ? -13.504 -17.679 9.769 1.00 76.25 254 SER A O 1
ATOM 2019 N N . LEU A 1 255 ? -15.399 -16.697 9.091 1.00 80.31 255 LEU A N 1
ATOM 2020 C CA . LEU A 1 255 ? -14.789 -15.379 8.847 1.00 80.31 255 LEU A CA 1
ATOM 2021 C C . LEU A 1 255 ? -13.926 -14.911 10.038 1.00 80.31 255 LEU A C 1
ATOM 2023 O O . LEU A 1 255 ? -12.894 -14.273 9.845 1.00 80.31 255 LEU A O 1
ATOM 2027 N N . ASN A 1 256 ? -14.307 -15.294 11.261 1.00 85.50 256 ASN A N 1
ATOM 2028 C CA . ASN A 1 256 ? -13.537 -15.054 12.476 1.00 85.50 256 ASN A CA 1
ATOM 2029 C C . ASN A 1 256 ? -12.156 -15.737 12.447 1.00 85.50 256 ASN A C 1
ATOM 2031 O O . ASN A 1 256 ? -11.155 -15.076 12.697 1.00 85.50 256 ASN A O 1
ATOM 2035 N N . ALA A 1 257 ? -12.067 -17.021 12.082 1.00 87.38 257 ALA A N 1
ATOM 2036 C CA . ALA A 1 257 ? -10.790 -17.730 11.967 1.00 87.38 257 ALA A CA 1
ATOM 2037 C C . ALA A 1 257 ? -9.855 -17.055 10.950 1.00 87.38 257 ALA A C 1
ATOM 2039 O O . ALA A 1 257 ? -8.674 -16.848 11.234 1.00 87.38 257 ALA A O 1
ATOM 2040 N N . THR A 1 258 ? -10.395 -16.641 9.802 1.00 91.19 258 THR A N 1
ATOM 2041 C CA . THR A 1 258 ? -9.651 -15.884 8.785 1.00 91.19 258 THR A CA 1
ATOM 2042 C C . THR A 1 258 ? -9.162 -14.540 9.332 1.00 91.19 258 THR A C 1
ATOM 2044 O O . THR A 1 258 ? -7.984 -14.212 9.204 1.00 91.19 258 THR A O 1
ATOM 2047 N N . LEU A 1 259 ? -10.028 -13.781 10.009 1.00 93.25 259 LEU A N 1
ATOM 2048 C CA . LEU A 1 259 ? -9.665 -12.508 10.637 1.00 93.25 259 LEU A CA 1
ATOM 2049 C C . LEU A 1 259 ? -8.614 -12.673 11.740 1.00 93.25 259 LEU A C 1
ATOM 2051 O O . LEU A 1 259 ? -7.722 -11.838 11.859 1.00 93.25 259 LEU A O 1
ATOM 2055 N N . ARG A 1 260 ? -8.670 -13.749 12.534 1.00 92.31 260 ARG A N 1
ATOM 2056 C CA . ARG A 1 260 ? -7.654 -14.035 13.558 1.00 92.31 260 ARG A CA 1
ATOM 2057 C C . ARG A 1 260 ? -6.283 -14.273 12.935 1.00 92.31 260 ARG A C 1
ATOM 2059 O O . ARG A 1 260 ? -5.316 -13.680 13.404 1.00 92.31 260 ARG A O 1
ATOM 2066 N N . LYS A 1 261 ? -6.199 -15.072 11.866 1.00 91.88 261 LYS A N 1
ATOM 2067 C CA . LYS A 1 261 ? -4.941 -15.288 11.128 1.00 91.88 261 LYS A CA 1
ATOM 2068 C C . LYS A 1 261 ? -4.422 -13.994 10.502 1.00 91.88 261 LYS A C 1
ATOM 2070 O O . LYS A 1 261 ? -3.229 -13.704 10.583 1.00 91.88 261 LYS A O 1
ATOM 2075 N N . PHE A 1 262 ? -5.320 -13.173 9.959 1.00 94.19 262 PHE A N 1
ATOM 2076 C CA . PHE A 1 262 ? -4.970 -11.846 9.465 1.00 94.19 262 PHE A CA 1
ATOM 2077 C C . PHE A 1 262 ? -4.380 -10.960 10.566 1.00 94.19 262 PHE A C 1
ATOM 2079 O O . PHE A 1 262 ? -3.262 -10.481 10.428 1.00 94.19 262 PHE A O 1
ATOM 2086 N N . TYR A 1 263 ? -5.069 -10.784 11.694 1.00 93.75 263 TYR A N 1
ATOM 2087 C CA . TYR A 1 263 ? -4.582 -9.928 12.779 1.00 93.75 263 TYR A CA 1
ATOM 2088 C C . TYR A 1 263 ? -3.307 -10.448 13.456 1.00 93.75 263 TYR A C 1
ATOM 2090 O O . TYR A 1 263 ? -2.503 -9.635 13.919 1.00 93.75 263 TYR A O 1
ATOM 2098 N N . ALA A 1 264 ? -3.120 -11.769 13.524 1.00 90.88 264 ALA A N 1
ATOM 2099 C CA . ALA A 1 264 ? -1.946 -12.395 14.129 1.00 90.88 264 ALA A CA 1
ATOM 2100 C C . ALA A 1 264 ? -0.706 -12.318 13.225 1.00 90.88 264 ALA A C 1
ATOM 2102 O O . ALA A 1 264 ? 0.383 -11.981 13.695 1.00 90.88 264 ALA A O 1
ATOM 2103 N N . ALA A 1 265 ? -0.875 -12.624 11.936 1.00 89.50 265 ALA A N 1
ATOM 2104 C CA . ALA A 1 265 ? 0.234 -12.928 11.034 1.00 89.50 265 ALA A CA 1
ATOM 2105 C C . ALA A 1 265 ? 0.158 -12.225 9.670 1.00 89.50 265 ALA A C 1
ATOM 2107 O O . ALA A 1 265 ? 0.994 -12.500 8.810 1.00 89.50 265 ALA A O 1
ATOM 2108 N N . GLY A 1 266 ? -0.828 -11.353 9.444 1.00 92.25 266 GLY A N 1
ATOM 2109 C CA . GLY A 1 266 ? -1.039 -10.688 8.159 1.00 92.25 266 GLY A CA 1
ATOM 2110 C C . GLY A 1 266 ? -1.414 -11.656 7.040 1.00 92.25 266 GLY A C 1
ATOM 2111 O O . GLY A 1 266 ? -1.007 -11.465 5.900 1.00 92.25 266 GLY A O 1
ATOM 2112 N N . GLU A 1 267 ? -2.118 -12.748 7.348 1.00 91.81 267 GLU A N 1
ATOM 2113 C CA . GLU A 1 267 ? -2.624 -13.672 6.328 1.00 91.81 267 GLU A CA 1
ATOM 2114 C C . GLU A 1 267 ? -3.876 -13.122 5.636 1.00 91.81 267 GLU A C 1
ATOM 2116 O O . GLU A 1 267 ? -4.889 -12.865 6.282 1.00 91.81 267 GLU A O 1
ATOM 2121 N N . TYR A 1 268 ? -3.810 -12.973 4.313 1.00 92.19 268 TYR A N 1
ATOM 2122 C CA . TYR A 1 268 ? -4.923 -12.569 3.454 1.00 92.19 268 TYR A CA 1
ATOM 2123 C C . TYR A 1 268 ? -4.761 -13.185 2.048 1.00 92.19 268 TYR A C 1
ATOM 2125 O O . TYR A 1 268 ? -3.635 -13.512 1.654 1.00 92.19 268 TYR A O 1
ATOM 2133 N N . PRO A 1 269 ? -5.849 -13.355 1.271 1.00 91.06 269 PRO A N 1
ATOM 2134 C CA . PRO A 1 269 ? -5.768 -13.799 -0.120 1.00 91.06 269 PRO A CA 1
ATOM 2135 C C . PRO A 1 269 ? -4.938 -12.831 -0.973 1.00 91.06 269 PRO A C 1
ATOM 2137 O O . PRO A 1 269 ? -5.207 -11.631 -0.971 1.00 91.06 269 PRO A O 1
ATOM 2140 N N . GLY A 1 270 ? -3.948 -13.340 -1.710 1.00 86.00 270 GLY A N 1
ATOM 2141 C CA . GLY A 1 270 ? -3.046 -12.521 -2.528 1.00 86.00 270 GLY A CA 1
ATOM 2142 C C . GLY A 1 270 ? -1.761 -12.078 -1.816 1.00 86.00 270 GLY A C 1
ATOM 2143 O O . GLY A 1 270 ? -0.957 -11.350 -2.405 1.00 86.00 270 GLY A O 1
ATOM 2144 N N . ARG A 1 271 ? -1.533 -12.496 -0.560 1.00 88.75 271 ARG A N 1
ATOM 2145 C CA . ARG A 1 271 ? -0.307 -12.181 0.200 1.00 88.75 271 ARG A CA 1
ATOM 2146 C C . ARG A 1 271 ? 0.966 -12.600 -0.535 1.00 88.75 271 ARG A C 1
ATOM 2148 O O . ARG A 1 271 ? 1.980 -11.909 -0.439 1.00 88.75 271 ARG A O 1
ATOM 2155 N N . GLU A 1 272 ? 0.932 -13.706 -1.272 1.00 87.00 272 GLU A N 1
ATOM 2156 C CA . GLU A 1 272 ? 2.077 -14.244 -2.006 1.00 87.00 272 GLU A CA 1
ATOM 2157 C C . GLU A 1 272 ? 2.673 -13.226 -2.990 1.00 87.00 272 GLU A C 1
ATOM 2159 O O . GLU A 1 272 ? 3.888 -13.209 -3.211 1.00 87.00 272 GLU A O 1
ATOM 2164 N N . VAL A 1 273 ? 1.848 -12.306 -3.507 1.00 85.69 273 VAL A N 1
ATOM 2165 C CA . VAL A 1 273 ? 2.272 -11.261 -4.443 1.00 85.69 273 VAL A CA 1
ATOM 2166 C C . VAL A 1 273 ? 3.353 -10.367 -3.838 1.00 85.69 273 VAL A C 1
ATOM 2168 O O . VAL A 1 273 ? 4.301 -10.035 -4.543 1.00 85.69 273 VAL A O 1
ATOM 2171 N N . TYR A 1 274 ? 3.289 -10.036 -2.548 1.00 86.75 274 TYR A N 1
ATOM 2172 C CA . TYR A 1 274 ? 4.287 -9.186 -1.876 1.00 86.75 274 TYR A CA 1
ATOM 2173 C C . TYR A 1 274 ? 5.074 -9.913 -0.781 1.00 86.75 274 TYR A C 1
ATOM 2175 O O . TYR A 1 274 ? 5.825 -9.288 -0.027 1.00 86.75 274 TYR A O 1
ATOM 2183 N N . SER A 1 275 ? 4.946 -11.240 -0.732 1.00 87.69 275 SER A N 1
ATOM 2184 C CA . SER A 1 275 ? 5.766 -12.084 0.128 1.00 87.69 275 SER A CA 1
ATOM 2185 C C . SER A 1 275 ? 7.233 -12.108 -0.310 1.00 87.69 275 SER A C 1
ATOM 2187 O O . SER A 1 275 ? 7.560 -11.920 -1.488 1.00 87.69 275 SER A O 1
ATOM 2189 N N . THR A 1 276 ? 8.129 -12.389 0.636 1.00 88.19 276 THR A N 1
ATOM 2190 C CA . THR A 1 276 ? 9.556 -12.603 0.352 1.00 88.19 276 THR A CA 1
ATOM 2191 C C . THR A 1 276 ? 9.753 -13.779 -0.601 1.00 88.19 276 THR A C 1
ATOM 2193 O O . THR A 1 276 ? 10.515 -13.664 -1.557 1.00 88.19 276 THR A O 1
ATOM 2196 N N . GLU A 1 277 ? 9.038 -14.883 -0.385 1.00 88.38 277 GLU A N 1
ATOM 2197 C CA . GLU A 1 277 ? 9.098 -16.071 -1.242 1.00 88.38 277 GLU A CA 1
ATOM 2198 C C . GLU A 1 277 ? 8.662 -15.753 -2.676 1.00 88.38 277 GLU A C 1
ATOM 2200 O O . GLU A 1 277 ? 9.450 -15.912 -3.608 1.00 88.38 277 GLU A O 1
ATOM 2205 N N . GLY A 1 278 ? 7.469 -15.181 -2.855 1.00 87.88 278 GLY A N 1
ATOM 2206 C CA . GLY A 1 278 ? 6.963 -14.818 -4.178 1.00 87.88 278 GLY A CA 1
ATOM 2207 C C . GLY A 1 278 ? 7.846 -13.794 -4.899 1.00 87.88 278 GLY A C 1
ATOM 2208 O O . GLY A 1 278 ? 7.987 -13.844 -6.125 1.00 87.88 278 GLY A O 1
ATOM 2209 N N . PHE A 1 279 ? 8.479 -12.869 -4.168 1.00 91.19 279 PHE A N 1
ATOM 2210 C CA . PHE A 1 279 ? 9.473 -11.959 -4.739 1.00 91.19 279 PHE A CA 1
ATOM 2211 C C . PHE A 1 279 ? 10.725 -12.701 -5.217 1.00 91.19 279 PHE A C 1
ATOM 2213 O O . PHE A 1 279 ? 11.157 -12.491 -6.353 1.00 91.19 279 PHE A O 1
ATOM 2220 N N . LEU A 1 280 ? 11.284 -13.599 -4.402 1.00 90.81 280 LEU A N 1
ATOM 2221 C CA . LEU A 1 280 ? 12.458 -14.394 -4.770 1.00 90.81 280 LEU A CA 1
ATOM 2222 C C . LEU A 1 280 ? 12.181 -15.308 -5.968 1.00 90.81 280 LEU A C 1
ATOM 2224 O O . LEU A 1 280 ? 13.024 -15.409 -6.859 1.00 90.81 280 LEU A O 1
ATOM 2228 N N . GLU A 1 281 ? 10.991 -15.901 -6.060 1.00 90.88 281 GLU A N 1
ATOM 2229 C CA . GLU A 1 281 ? 10.567 -16.659 -7.240 1.00 90.88 281 GLU A CA 1
ATOM 2230 C C . GLU A 1 281 ? 10.556 -15.792 -8.506 1.00 90.88 281 GLU A C 1
ATOM 2232 O O . GLU A 1 281 ? 11.033 -16.205 -9.568 1.00 90.88 281 GLU A O 1
ATOM 2237 N N . ARG A 1 282 ? 10.041 -14.558 -8.416 1.00 93.12 282 ARG A N 1
ATOM 2238 C CA . ARG A 1 282 ? 10.044 -13.610 -9.542 1.00 93.12 282 ARG A CA 1
ATOM 2239 C C . ARG A 1 282 ? 11.458 -13.212 -9.943 1.00 93.12 282 ARG A C 1
ATOM 2241 O O . ARG A 1 282 ? 11.755 -13.219 -11.139 1.00 93.12 282 ARG A O 1
ATOM 2248 N N . VAL A 1 283 ? 12.332 -12.940 -8.975 1.00 91.31 283 VAL A N 1
ATOM 2249 C CA . VAL A 1 283 ? 13.757 -12.675 -9.220 1.00 91.31 283 VAL A CA 1
ATOM 2250 C C . VAL A 1 283 ? 14.408 -13.869 -9.918 1.00 91.31 283 VAL A C 1
ATOM 2252 O O . VAL A 1 283 ? 15.057 -13.685 -10.945 1.00 91.31 283 VAL A O 1
ATOM 2255 N N . ALA A 1 284 ? 14.177 -15.095 -9.444 1.00 90.88 284 ALA A N 1
ATOM 2256 C CA . ALA A 1 284 ? 14.711 -16.303 -10.067 1.00 90.88 284 ALA A CA 1
ATOM 2257 C C . ALA A 1 284 ? 14.247 -16.451 -11.526 1.00 90.88 284 ALA A C 1
ATOM 2259 O O . ALA A 1 284 ? 15.055 -16.750 -12.405 1.00 90.88 284 ALA A O 1
ATOM 2260 N N . ARG A 1 285 ? 12.972 -16.162 -11.829 1.00 89.06 285 ARG A N 1
ATOM 2261 C CA . ARG A 1 285 ? 12.463 -16.154 -13.215 1.00 89.06 285 ARG A CA 1
ATOM 2262 C C . ARG A 1 285 ? 13.152 -15.110 -14.094 1.00 89.06 285 ARG A C 1
ATOM 2264 O O . ARG A 1 285 ? 13.438 -15.406 -15.253 1.00 89.06 285 ARG A O 1
ATOM 2271 N N . VAL A 1 286 ? 13.400 -13.909 -13.571 1.00 87.81 286 VAL A N 1
ATOM 2272 C CA . VAL A 1 286 ? 14.129 -12.846 -14.284 1.00 87.81 286 VAL A CA 1
ATOM 2273 C C . VAL A 1 286 ? 15.566 -13.290 -14.558 1.00 87.81 286 VAL A C 1
ATOM 2275 O O . VAL A 1 286 ? 16.001 -13.264 -15.710 1.00 87.81 286 VAL A O 1
ATOM 2278 N N . VAL A 1 287 ? 16.274 -13.785 -13.540 1.00 86.44 287 VAL A N 1
ATOM 2279 C CA . VAL A 1 287 ? 17.658 -14.274 -13.655 1.00 86.44 287 VAL A CA 1
ATOM 2280 C C . VAL A 1 287 ? 17.759 -15.417 -14.667 1.00 86.44 287 VAL A C 1
ATOM 2282 O O . VAL A 1 287 ? 18.584 -15.347 -15.572 1.00 86.44 287 VAL A O 1
ATOM 2285 N N . ASN A 1 288 ? 16.862 -16.406 -14.614 1.00 85.75 288 ASN A N 1
ATOM 2286 C CA . ASN A 1 288 ? 16.865 -17.546 -15.541 1.00 85.75 288 ASN A CA 1
ATOM 2287 C C . ASN A 1 288 ? 16.575 -17.156 -17.003 1.00 85.75 288 ASN A C 1
ATOM 2289 O O . ASN A 1 288 ? 16.967 -17.869 -17.922 1.00 85.75 288 ASN A O 1
ATOM 2293 N N . LYS A 1 289 ? 15.895 -16.026 -17.237 1.00 80.75 289 LYS A N 1
ATOM 2294 C CA . LYS A 1 289 ? 15.641 -15.456 -18.576 1.00 80.75 289 LYS A CA 1
ATOM 2295 C C . LYS A 1 289 ? 16.708 -14.448 -19.016 1.00 80.75 289 LYS A C 1
ATOM 2297 O O . LYS A 1 289 ? 16.565 -13.809 -20.065 1.00 80.75 289 LYS A O 1
ATOM 2302 N N . THR A 1 290 ? 17.741 -14.250 -18.205 1.00 78.81 290 THR A N 1
ATOM 2303 C CA . THR A 1 290 ? 18.832 -13.319 -18.483 1.00 78.81 290 THR A CA 1
ATOM 2304 C C . THR A 1 290 ? 20.036 -14.116 -18.947 1.00 78.81 290 THR A C 1
ATOM 2306 O O . THR A 1 290 ? 20.585 -14.922 -18.199 1.00 78.81 290 THR A O 1
ATOM 2309 N N . ARG A 1 291 ? 20.462 -13.902 -20.195 1.00 73.75 291 ARG A N 1
ATOM 2310 C CA . ARG A 1 291 ? 21.730 -14.469 -20.655 1.00 73.75 291 ARG A CA 1
ATOM 2311 C C . ARG A 1 291 ? 22.883 -13.781 -19.932 1.00 73.75 291 ARG A C 1
ATOM 2313 O O . ARG A 1 291 ? 22.836 -12.576 -19.690 1.00 73.75 291 ARG A O 1
ATOM 2320 N N . ARG A 1 292 ? 23.925 -14.541 -19.606 1.00 69.94 292 ARG A N 1
ATOM 2321 C CA . ARG A 1 292 ? 25.148 -13.994 -19.014 1.00 69.94 292 ARG A CA 1
ATOM 2322 C C . ARG A 1 292 ? 25.831 -13.052 -20.012 1.00 69.94 292 ARG A C 1
ATOM 2324 O O . ARG A 1 292 ? 25.878 -13.364 -21.201 1.00 69.94 292 ARG A O 1
ATOM 2331 N N . LEU A 1 293 ? 26.366 -11.937 -19.516 1.00 67.88 293 LEU A N 1
ATOM 2332 C CA . LEU A 1 293 ? 27.218 -11.052 -20.311 1.00 67.88 293 LEU A CA 1
ATOM 2333 C C . LEU A 1 293 ? 28.549 -11.747 -20.627 1.00 67.88 293 LEU A C 1
ATOM 2335 O O . LEU A 1 293 ? 29.153 -12.365 -19.744 1.00 67.88 293 LEU A O 1
ATOM 2339 N N . THR A 1 294 ? 28.994 -11.644 -21.872 1.00 71.19 294 THR A N 1
ATOM 2340 C CA . THR A 1 294 ? 30.302 -12.103 -22.353 1.00 71.19 294 THR A CA 1
ATOM 2341 C C . THR A 1 294 ? 31.271 -10.927 -22.474 1.00 71.19 294 THR A C 1
ATOM 2343 O O . THR A 1 294 ? 30.881 -9.768 -22.367 1.00 71.19 294 THR A O 1
ATOM 2346 N N . THR A 1 295 ? 32.553 -11.207 -22.704 1.00 68.56 295 THR A N 1
ATOM 2347 C CA . THR A 1 295 ? 33.591 -10.176 -22.886 1.00 68.56 295 THR A CA 1
ATOM 2348 C C . THR A 1 295 ? 33.342 -9.275 -24.105 1.00 68.56 295 THR A C 1
ATOM 2350 O O . THR A 1 295 ? 33.750 -8.113 -24.092 1.00 68.56 295 THR A O 1
ATOM 2353 N N . GLU A 1 296 ? 32.665 -9.798 -25.133 1.00 71.88 296 GLU A N 1
ATOM 2354 C CA . GLU A 1 296 ? 32.256 -9.066 -26.346 1.00 71.88 296 GLU A CA 1
ATOM 2355 C C . GLU A 1 296 ? 31.184 -8.018 -26.027 1.00 71.88 296 GLU A C 1
ATOM 2357 O O . GLU A 1 296 ? 31.164 -6.926 -26.586 1.00 71.88 296 GLU A O 1
ATOM 2362 N N . ASP A 1 297 ? 30.331 -8.313 -25.046 1.00 69.06 297 ASP A N 1
ATOM 2363 C CA . ASP A 1 297 ? 29.232 -7.435 -24.651 1.00 69.06 297 ASP A CA 1
ATOM 2364 C C . ASP A 1 297 ? 29.705 -6.141 -23.973 1.00 69.06 297 ASP A C 1
ATOM 2366 O O . ASP A 1 297 ? 28.907 -5.223 -23.812 1.00 69.06 297 ASP A O 1
ATOM 2370 N N . TRP A 1 298 ? 30.983 -6.083 -23.587 1.00 66.06 298 TRP A N 1
ATOM 2371 C CA . TRP A 1 298 ? 31.635 -4.950 -22.933 1.00 66.06 298 TRP A CA 1
ATOM 2372 C C . TRP A 1 298 ? 32.612 -4.217 -23.854 1.00 66.06 298 TRP A C 1
ATOM 2374 O O . TRP A 1 298 ? 33.410 -3.420 -23.370 1.00 66.06 298 TRP A O 1
ATOM 2384 N N . GLU A 1 299 ? 32.650 -4.517 -25.156 1.00 70.06 299 GLU A N 1
ATOM 2385 C CA . GLU A 1 299 ? 33.632 -3.909 -26.063 1.00 70.06 299 GLU A CA 1
ATOM 2386 C C . GLU A 1 299 ? 33.545 -2.386 -26.093 1.00 70.06 299 GLU A C 1
ATOM 2388 O O . GLU A 1 299 ? 34.583 -1.724 -26.072 1.00 70.06 299 GLU A O 1
ATOM 2393 N N . TRP A 1 300 ? 32.330 -1.839 -26.061 1.00 65.75 300 TRP A N 1
ATOM 2394 C CA . TRP A 1 300 ? 32.121 -0.399 -26.027 1.00 65.75 300 TRP A CA 1
ATOM 2395 C C . TRP A 1 300 ? 32.567 0.214 -24.695 1.00 65.75 300 TRP A C 1
ATOM 2397 O O . TRP A 1 300 ? 33.410 1.108 -24.689 1.00 65.75 300 TRP A O 1
ATOM 2407 N N . GLU A 1 301 ? 32.099 -0.302 -23.553 1.00 68.44 301 GLU A N 1
ATOM 2408 C CA . GLU A 1 301 ? 32.541 0.168 -22.237 1.00 68.44 301 GLU A CA 1
ATOM 2409 C C . GLU A 1 301 ? 34.054 0.001 -22.054 1.00 68.44 301 GLU A C 1
ATOM 2411 O O . GLU A 1 301 ? 34.692 0.856 -21.457 1.00 68.44 301 GLU A O 1
ATOM 2416 N N . ARG A 1 302 ? 34.673 -1.048 -22.606 1.00 70.00 302 ARG A N 1
ATOM 2417 C CA . ARG A 1 302 ? 36.136 -1.222 -22.598 1.00 70.00 302 ARG A CA 1
ATOM 2418 C C . ARG A 1 302 ? 36.865 -0.147 -23.391 1.00 70.00 302 ARG A C 1
ATOM 2420 O O . ARG A 1 302 ? 37.955 0.244 -22.982 1.00 70.00 302 ARG A O 1
ATOM 2427 N N . GLN A 1 303 ? 36.318 0.266 -24.529 1.00 70.94 303 GLN A N 1
ATOM 2428 C CA . GLN A 1 303 ? 36.948 1.253 -25.404 1.00 70.94 303 GLN A CA 1
ATOM 2429 C C . GLN A 1 303 ? 36.751 2.676 -24.880 1.00 70.94 303 GLN A C 1
ATOM 2431 O O . GLN A 1 303 ? 37.709 3.443 -24.830 1.00 70.94 303 GLN A O 1
ATOM 2436 N N . ASP A 1 304 ? 35.536 3.002 -24.442 1.00 62.31 304 ASP A N 1
ATOM 2437 C CA . ASP A 1 304 ? 35.136 4.382 -24.167 1.00 62.31 304 ASP A CA 1
ATOM 2438 C C . ASP A 1 304 ? 34.987 4.694 -22.665 1.00 62.31 304 ASP A C 1
ATOM 2440 O O . ASP A 1 304 ? 35.100 5.855 -22.259 1.00 62.31 304 ASP A O 1
ATOM 2444 N N . HIS A 1 305 ? 34.768 3.685 -21.811 1.00 65.38 305 HIS A N 1
ATOM 2445 C CA . HIS A 1 305 ? 34.504 3.857 -20.372 1.00 65.38 305 HIS A CA 1
ATOM 2446 C C . HIS A 1 305 ? 35.127 2.762 -19.475 1.00 65.38 305 HIS A C 1
ATOM 2448 O O . HIS A 1 305 ? 34.426 2.202 -18.623 1.00 65.38 305 HIS A O 1
ATOM 2454 N N . PRO A 1 306 ? 36.428 2.435 -19.612 1.00 70.31 306 PRO A N 1
ATOM 2455 C CA . PRO A 1 306 ? 37.036 1.278 -18.947 1.00 70.31 306 PRO A CA 1
ATOM 2456 C C . PRO A 1 306 ? 36.933 1.319 -17.414 1.00 70.31 306 PRO A C 1
ATOM 2458 O O . PRO A 1 306 ? 36.893 0.276 -16.768 1.00 70.31 306 PRO A O 1
ATOM 2461 N N . GLN A 1 307 ? 36.822 2.511 -16.824 1.00 69.19 307 GLN A N 1
ATOM 2462 C CA . GLN A 1 307 ? 36.622 2.730 -15.389 1.00 69.19 307 GLN A CA 1
ATOM 2463 C C . GLN A 1 307 ? 35.241 2.305 -14.861 1.00 69.19 307 GLN A C 1
ATOM 2465 O O . GLN A 1 307 ? 35.057 2.215 -13.652 1.00 69.19 307 GLN A O 1
ATOM 2470 N N . MET A 1 308 ? 34.258 2.102 -15.743 1.00 61.31 308 MET A N 1
ATOM 2471 C CA . MET A 1 308 ? 32.894 1.697 -15.375 1.00 61.31 308 MET A CA 1
ATOM 2472 C C . MET A 1 308 ? 32.729 0.171 -15.355 1.00 61.31 308 MET A C 1
ATOM 2474 O O . MET A 1 308 ? 31.663 -0.330 -14.992 1.00 61.31 308 MET A O 1
ATOM 2478 N N . LEU A 1 309 ? 33.763 -0.574 -15.756 1.00 60.69 309 LEU A N 1
ATOM 2479 C CA . LEU A 1 309 ? 33.727 -2.028 -15.799 1.00 60.69 309 LEU A CA 1
ATOM 2480 C C . LEU A 1 309 ? 33.906 -2.610 -14.391 1.00 60.69 309 LEU A C 1
ATOM 2482 O O . LEU A 1 309 ? 34.793 -2.174 -13.659 1.00 60.69 309 LEU A O 1
ATOM 2486 N N . PRO A 1 310 ? 33.105 -3.614 -13.990 1.00 63.19 310 PRO A N 1
ATOM 2487 C CA . PRO A 1 310 ? 33.307 -4.285 -12.712 1.00 63.19 310 PRO A CA 1
ATOM 2488 C C . PRO A 1 310 ? 34.676 -4.980 -12.687 1.00 63.19 310 PRO A C 1
ATOM 2490 O O . PRO A 1 310 ? 34.991 -5.703 -13.630 1.00 63.19 310 PRO A O 1
ATOM 2493 N N . ASP A 1 311 ? 35.427 -4.894 -11.583 1.00 61.31 311 ASP A N 1
ATOM 2494 C CA . ASP A 1 311 ? 36.733 -5.574 -11.424 1.00 61.31 311 ASP A CA 1
ATOM 2495 C C . ASP A 1 311 ? 36.677 -7.076 -11.783 1.00 61.31 311 ASP A C 1
ATOM 2497 O O . ASP A 1 311 ? 37.614 -7.665 -12.321 1.00 61.31 311 ASP A O 1
ATOM 2501 N N . ARG A 1 312 ? 35.525 -7.718 -11.542 1.00 55.19 312 ARG A N 1
ATOM 2502 C CA . ARG A 1 312 ? 35.289 -9.142 -11.836 1.00 55.19 312 ARG A CA 1
ATOM 2503 C C . ARG A 1 312 ? 35.091 -9.473 -13.318 1.00 55.19 312 ARG A C 1
ATOM 2505 O O . ARG A 1 312 ? 35.122 -10.657 -13.651 1.00 55.19 312 ARG A O 1
ATOM 2512 N N . ALA A 1 313 ? 34.898 -8.491 -14.200 1.00 54.19 313 ALA A N 1
ATOM 2513 C CA . ALA A 1 313 ? 34.749 -8.726 -15.639 1.00 54.19 313 ALA A CA 1
ATOM 2514 C C . ALA A 1 313 ? 36.021 -9.329 -16.268 1.00 54.19 313 ALA A C 1
ATOM 2516 O O . ALA A 1 313 ? 35.942 -9.983 -17.305 1.00 54.19 313 ALA A O 1
ATOM 2517 N N . PHE A 1 314 ? 37.174 -9.177 -15.606 1.00 53.56 314 PHE A N 1
ATOM 2518 C CA . PHE A 1 314 ? 38.485 -9.536 -16.149 1.00 53.56 314 PHE A CA 1
ATOM 2519 C C . PHE A 1 314 ? 39.114 -10.800 -15.544 1.00 53.56 314 PHE A C 1
ATOM 2521 O O . PHE A 1 314 ? 40.056 -11.347 -16.111 1.00 53.56 314 PHE A O 1
ATOM 2528 N N . HIS A 1 315 ? 38.603 -11.314 -14.420 1.00 53.41 315 HIS A N 1
ATOM 2529 C CA . HIS A 1 315 ? 39.253 -12.426 -13.709 1.00 53.41 315 HIS A CA 1
ATOM 2530 C C . HIS A 1 315 ? 38.819 -13.829 -14.159 1.00 53.41 315 HIS A C 1
ATOM 2532 O O . HIS A 1 315 ? 39.465 -14.809 -13.799 1.00 53.41 315 HIS A O 1
ATOM 2538 N N . ALA A 1 316 ? 37.764 -13.960 -14.969 1.00 50.34 316 ALA A N 1
ATOM 2539 C CA . ALA A 1 316 ? 37.256 -15.272 -15.385 1.00 50.34 316 ALA A CA 1
ATOM 2540 C C . ALA A 1 316 ? 38.068 -15.949 -16.511 1.00 50.34 316 ALA A C 1
ATOM 2542 O O . ALA A 1 316 ? 37.784 -17.097 -16.835 1.00 50.34 316 ALA A O 1
ATOM 2543 N N . GLN A 1 317 ? 39.064 -15.274 -17.101 1.00 48.81 317 GLN A N 1
ATOM 2544 C CA . GLN A 1 317 ? 39.871 -15.810 -18.212 1.00 48.81 317 GLN A CA 1
ATOM 2545 C C . GLN A 1 317 ? 41.323 -16.160 -17.844 1.00 48.81 317 GLN A C 1
ATOM 2547 O O . GLN A 1 317 ? 42.041 -16.671 -18.693 1.00 48.81 317 GLN A O 1
ATOM 2552 N N . ALA A 1 318 ? 41.761 -15.951 -16.598 1.00 45.62 318 ALA A N 1
ATOM 2553 C CA . ALA A 1 318 ? 43.143 -16.233 -16.180 1.00 45.62 318 ALA A CA 1
ATOM 2554 C C . ALA A 1 318 ? 43.349 -17.622 -15.531 1.00 45.62 318 ALA A C 1
ATOM 2556 O O . ALA A 1 318 ? 44.418 -17.888 -14.992 1.00 45.62 318 ALA A O 1
ATOM 2557 N N . ALA A 1 319 ? 42.336 -18.496 -15.551 1.00 44.50 319 ALA A N 1
ATOM 2558 C CA . ALA A 1 319 ? 42.395 -19.850 -14.984 1.00 44.50 319 ALA A CA 1
ATOM 2559 C C . ALA A 1 319 ? 42.082 -20.941 -16.029 1.00 44.50 319 ALA A C 1
ATOM 2561 O O . ALA A 1 319 ? 41.401 -21.920 -15.721 1.00 44.50 319 ALA A O 1
ATOM 2562 N N . GLY A 1 320 ? 42.541 -20.728 -17.265 1.00 39.25 320 GLY A N 1
ATOM 2563 C CA . GLY A 1 320 ? 42.613 -21.734 -18.327 1.00 39.25 320 GLY A CA 1
ATOM 2564 C C . GLY A 1 320 ? 44.064 -22.007 -18.672 1.00 39.25 320 GLY A C 1
ATOM 2565 O O . GLY A 1 320 ? 44.808 -21.012 -18.811 1.00 39.25 320 GLY A O 1
#

Foldseek 3Di:
DPDDQDLLFAAAADAQAAPLDDDPDPDPPDDDPPSNHQSCSYEYQFPPNRPRYAHQHAAAPFDPDPDLLPFDFDAADAAEEEPDAADCQCDPPPDDVPLLLVLLVLRLVQHQYEYAYDPVHCPPRVVSCCVRPVSYHYDPDDDPVSLLVVLLRYAAYEERLPDAQDCVLLSSLQSLHAYEWEFDPDFADDPPRNDRRTGGTSYVNLVVFDPPRYHYYHSPPSVRVVVNSVRSVVLCCLAPVPDPPPDDDDDDCDSNNQSSSRSRGSDGPPSLSRHPVVSVVSVVVVVVSRDDDAPVSCPPCVVPPVVPDDPVNPPPPPPD

Sequence (320 aa):
MNALPPPDKTWLLDTFGTDGTVLDHQFWGRIRPLTDYPLNRFLTLIPGFSTRNTFLGAATVERRSEDSVTAQLPQRSWQCVLWSKVHPWLNSSLGWPAYHQNLLREYSKYCKVIATIDKQDTYKTERILRSCCPEVDVRNVQSPAAFRDLLQGSAVYVGVGEPLIAPSCFEALSVGTHVIQPRIPEPHAVPNKPITQKWTSQHPFLEQVPEPFAYTVDPLDFKALAETFKKLRAAYDSVYGGTATAEANPEAPSLNATLRKFYAAGEYPGREVYSTEGFLERVARVVNKTRRLTTEDWEWERQDHPQMLPDRAFHAQAAG